Protein AF-A0A1Q6Q9W2-F1 (afdb_monomer)

pLDDT: mean 95.12, std 4.45, range [71.88, 98.88]

Solvent-accessible surface area (backbone atoms only — not comparable to full-atom values): 13360 Å² total; per-residue (Å²): 128,70,31,64,50,81,45,76,56,95,91,37,56,27,44,38,32,26,27,39,64,47,98,88,66,47,53,25,41,20,28,59,20,30,28,39,47,30,46,42,34,57,74,71,70,45,69,51,50,66,44,42,78,43,60,31,86,81,39,82,88,44,48,55,42,103,45,73,44,20,21,35,28,62,67,84,65,59,94,74,45,43,82,41,41,41,43,62,54,49,53,51,52,28,59,77,68,76,48,81,86,42,49,66,56,50,47,53,50,48,35,73,64,46,33,59,58,56,50,44,45,52,48,30,47,33,40,29,50,43,28,46,58,40,38,47,79,47,48,54,35,35,36,42,95,92,42,75,39,67,57,59,50,61,83,40,28,54,9,61,61,19,71,61,46,83,67,52,47,68,43,92,58,42,72,76,71,66,43,52,25,42,69,61,32,67,27,31,86,59,42,53,70,71,51,88,62,60,61,43,80,75,70,61,62,84,62,46,52,58,52,46,52,58,63,33,39,73,61,41,71,75,46,52,92,52,51,36,58,37,43,54,54,39,43,63,66,27,50,64,41,46,47,65,28,26,104

Structure (mmCIF, N/CA/C/O backbone):
data_AF-A0A1Q6Q9W2-F1
#
_entry.id   AF-A0A1Q6Q9W2-F1
#
loop_
_atom_site.group_PDB
_atom_site.id
_atom_site.type_symbol
_atom_site.label_atom_id
_atom_site.label_alt_id
_atom_site.label_comp_id
_atom_site.label_asym_id
_atom_site.label_entity_id
_atom_site.label_seq_id
_atom_site.pdbx_PDB_ins_code
_atom_site.Cartn_x
_atom_site.Cartn_y
_atom_site.Cartn_z
_atom_site.occupancy
_atom_site.B_iso_or_equiv
_atom_site.auth_seq_id
_atom_site.auth_comp_id
_atom_site.auth_asym_id
_atom_site.auth_atom_id
_atom_site.pdbx_PDB_model_num
ATOM 1 N N . MET A 1 1 ? -0.662 13.182 -12.045 1.00 72.25 1 MET A N 1
ATOM 2 C CA . MET A 1 1 ? -1.835 12.293 -11.880 1.00 72.25 1 MET A CA 1
ATOM 3 C C . MET A 1 1 ? -1.534 10.973 -12.572 1.00 72.25 1 MET A C 1
ATOM 5 O O . MET A 1 1 ? -1.033 11.005 -13.691 1.00 72.25 1 MET A O 1
ATOM 9 N N . LEU A 1 2 ? -1.770 9.845 -11.899 1.00 91.00 2 LEU A N 1
ATOM 10 C CA . LEU A 1 2 ? -1.516 8.503 -12.432 1.00 91.00 2 LEU A CA 1
ATOM 11 C C . LEU A 1 2 ? -2.463 8.193 -13.603 1.00 91.00 2 LEU A C 1
ATOM 13 O O . LEU A 1 2 ? -3.670 8.400 -13.486 1.00 91.00 2 LEU A O 1
ATOM 17 N N . SER A 1 3 ? -1.932 7.692 -14.721 1.00 95.75 3 SER A N 1
ATOM 18 C CA . SER A 1 3 ? -2.759 7.240 -15.846 1.00 95.75 3 SER A CA 1
ATOM 19 C C . SER A 1 3 ? -3.367 5.875 -15.526 1.00 95.75 3 SER A C 1
ATOM 21 O O . SER A 1 3 ? -2.642 4.934 -15.204 1.00 95.75 3 SER A O 1
ATOM 23 N N . LYS A 1 4 ? -4.699 5.777 -15.577 1.00 97.00 4 LYS A N 1
ATOM 24 C CA . LYS A 1 4 ? -5.450 4.550 -15.292 1.00 97.00 4 LYS A CA 1
ATOM 25 C C . LYS A 1 4 ? -6.730 4.469 -16.121 1.00 97.00 4 LYS A C 1
ATOM 27 O O . LYS A 1 4 ? -7.254 5.505 -16.529 1.00 97.00 4 LYS A O 1
ATOM 32 N N . GLY A 1 5 ? -7.235 3.260 -16.345 1.00 97.31 5 GLY A N 1
ATOM 33 C CA . GLY A 1 5 ? -8.449 3.032 -17.128 1.00 97.31 5 GLY A CA 1
ATOM 34 C C . GLY A 1 5 ? -9.025 1.631 -16.957 1.00 97.31 5 GLY A C 1
ATOM 35 O O . GLY A 1 5 ? -8.312 0.691 -16.609 1.00 97.31 5 GLY A O 1
ATOM 36 N N . TRP A 1 6 ? -10.327 1.500 -17.206 1.00 97.50 6 TRP A N 1
ATOM 37 C CA . TRP A 1 6 ? -11.032 0.219 -17.181 1.00 97.50 6 TRP A CA 1
ATOM 38 C C . TRP A 1 6 ? -10.967 -0.468 -18.546 1.00 97.50 6 TRP A C 1
ATOM 40 O O . TRP A 1 6 ? -11.289 0.142 -19.564 1.00 97.50 6 TRP A O 1
ATOM 50 N N . TYR A 1 7 ? -10.613 -1.751 -18.554 1.00 97.50 7 TYR A N 1
ATOM 51 C CA . TYR A 1 7 ? -10.532 -2.587 -19.752 1.00 97.50 7 TYR A CA 1
ATOM 52 C C . TYR A 1 7 ? -11.272 -3.906 -19.543 1.00 97.50 7 TYR A C 1
ATOM 54 O O . TYR A 1 7 ? -11.444 -4.366 -18.415 1.00 97.50 7 TYR A O 1
ATOM 62 N N . ARG A 1 8 ? -11.691 -4.539 -20.643 1.00 95.69 8 ARG A N 1
ATOM 63 C CA . ARG A 1 8 ? -12.108 -5.945 -20.640 1.00 95.69 8 ARG A CA 1
ATOM 64 C C . ARG A 1 8 ? -10.957 -6.807 -21.146 1.00 95.69 8 ARG A C 1
ATOM 66 O O . ARG A 1 8 ? -10.531 -6.633 -22.283 1.00 95.69 8 ARG A O 1
ATOM 73 N N . VAL A 1 9 ? -10.473 -7.716 -20.306 1.00 91.44 9 VAL A N 1
ATOM 74 C CA . VAL A 1 9 ? -9.427 -8.698 -20.628 1.00 91.44 9 VAL A CA 1
ATOM 75 C C . VAL A 1 9 ? -9.990 -10.075 -20.299 1.00 91.44 9 VAL A C 1
ATOM 77 O O . VAL A 1 9 ? -10.405 -10.297 -19.164 1.00 91.44 9 VAL A O 1
ATOM 80 N N . ASP A 1 10 ? -10.063 -10.965 -21.292 1.00 88.38 10 ASP A N 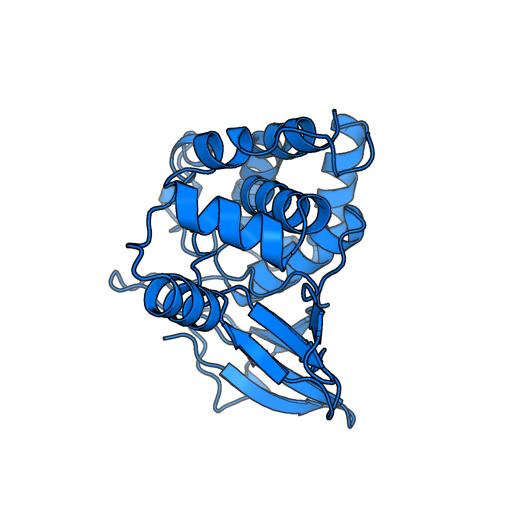1
ATOM 81 C CA . ASP A 1 10 ? -10.634 -12.317 -21.160 1.00 88.38 10 ASP A CA 1
ATOM 82 C C . ASP A 1 10 ? -11.999 -12.323 -20.436 1.00 88.38 10 ASP A C 1
ATOM 84 O O . ASP A 1 10 ? -12.203 -13.007 -19.433 1.00 88.38 10 ASP A O 1
ATOM 88 N N . ASP A 1 11 ? -12.915 -11.468 -20.910 1.00 89.44 11 ASP A N 1
ATOM 89 C CA . ASP A 1 11 ? -14.265 -11.218 -20.370 1.00 89.44 11 ASP A CA 1
ATOM 90 C C . ASP A 1 11 ? -14.343 -10.644 -18.943 1.00 89.44 11 ASP A C 1
ATOM 92 O O . ASP A 1 11 ? -15.435 -10.344 -18.448 1.00 89.44 11 ASP A O 1
ATOM 96 N N . ARG A 1 12 ? -13.206 -10.379 -18.296 1.00 93.00 12 ARG A N 1
ATOM 97 C CA . ARG A 1 12 ? -13.140 -9.758 -16.969 1.00 93.00 12 ARG A CA 1
ATOM 98 C C . ARG A 1 12 ? -12.922 -8.257 -17.076 1.00 93.00 12 ARG A C 1
ATOM 100 O O . ARG A 1 12 ? -12.101 -7.789 -17.862 1.00 93.00 12 ARG A O 1
ATOM 107 N N . LEU A 1 13 ? -13.648 -7.495 -16.259 1.00 96.56 13 LEU A N 1
ATOM 108 C CA . LEU A 1 13 ? -13.409 -6.064 -16.107 1.00 96.56 13 LEU A CA 1
ATOM 109 C C . LEU A 1 13 ? -12.201 -5.851 -15.186 1.00 96.56 13 LEU A C 1
ATOM 111 O O . LEU A 1 13 ? -12.216 -6.283 -14.032 1.00 96.56 13 LEU A O 1
ATOM 115 N N . VAL A 1 14 ? -11.171 -5.183 -15.700 1.00 97.44 14 VAL A N 1
ATOM 116 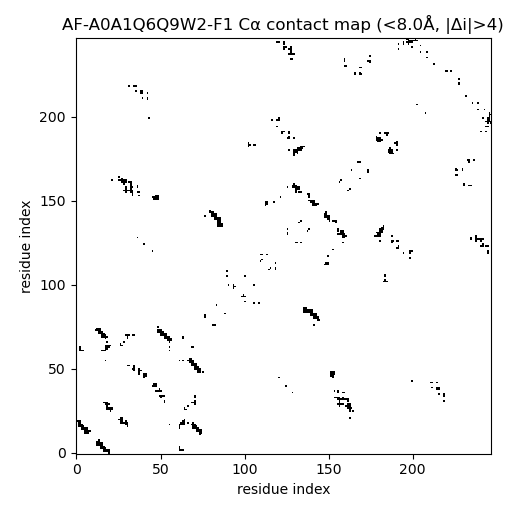C CA . VAL A 1 14 ? -9.916 -4.919 -14.991 1.00 97.44 14 VAL A CA 1
ATOM 117 C C . VAL A 1 14 ? -9.591 -3.430 -14.991 1.00 97.44 14 VAL A C 1
ATOM 119 O O . VAL A 1 14 ? -9.813 -2.733 -15.982 1.00 97.44 14 VAL A O 1
ATOM 122 N N . MET A 1 15 ? -9.056 -2.939 -13.878 1.00 97.81 15 MET A N 1
ATOM 123 C CA . MET A 1 15 ? -8.421 -1.631 -13.795 1.00 97.81 15 MET A CA 1
ATOM 124 C C . MET A 1 15 ? -6.962 -1.790 -14.210 1.00 97.81 15 MET A C 1
ATOM 126 O O . MET A 1 15 ? -6.231 -2.590 -13.629 1.00 97.81 15 MET A O 1
ATOM 130 N N . VAL A 1 16 ? -6.540 -1.009 -15.196 1.00 98.31 16 VAL A N 1
ATOM 131 C CA . VAL A 1 16 ? -5.159 -0.944 -15.673 1.00 98.31 16 VAL A CA 1
ATOM 132 C C . VAL A 1 16 ? -4.549 0.361 -15.187 1.00 98.31 16 VAL A C 1
ATOM 134 O O . VAL A 1 16 ? -5.140 1.424 -15.382 1.00 98.31 16 VAL A O 1
ATOM 137 N N . LYS A 1 17 ? -3.371 0.293 -14.564 1.00 98.19 17 LYS A N 1
ATOM 138 C CA . LYS A 1 17 ? -2.633 1.447 -14.046 1.00 98.19 17 LYS A CA 1
ATOM 139 C C . LYS A 1 17 ? -1.237 1.504 -14.665 1.00 98.19 17 LYS A C 1
ATOM 141 O O . LYS A 1 17 ? -0.496 0.521 -14.661 1.00 98.19 17 LYS A O 1
ATOM 146 N N . GLY A 1 18 ? -0.886 2.671 -15.195 1.00 98.19 18 GLY A N 1
ATOM 147 C CA . GLY A 1 18 ? 0.476 2.994 -15.601 1.00 98.19 18 GLY A CA 1
ATOM 148 C C . GLY A 1 18 ? 1.331 3.378 -14.399 1.00 98.19 18 GLY A C 1
ATOM 149 O O . GLY A 1 18 ? 1.167 2.858 -13.297 1.00 98.19 18 GLY A O 1
ATOM 150 N N . ASN A 1 19 ? 2.226 4.331 -14.604 1.00 97.12 19 ASN A N 1
ATOM 151 C CA . ASN A 1 19 ? 3.062 4.900 -13.555 1.00 97.12 19 ASN A CA 1
ATOM 152 C C . ASN A 1 19 ? 3.057 6.428 -13.647 1.00 97.12 19 ASN A C 1
ATOM 154 O O . ASN A 1 19 ? 2.628 6.999 -14.656 1.00 97.12 19 ASN A O 1
ATOM 158 N N . SER A 1 20 ? 3.469 7.101 -12.577 1.00 94.75 20 SER A N 1
ATOM 159 C CA . SER A 1 20 ? 3.540 8.561 -12.560 1.00 94.75 20 SER A CA 1
ATOM 160 C C . SER A 1 20 ? 4.968 9.061 -12.780 1.00 94.75 20 SER A C 1
ATOM 162 O O . SER A 1 20 ? 5.937 8.301 -12.769 1.00 94.75 20 SER A O 1
ATOM 164 N N . ILE A 1 21 ? 5.089 10.363 -13.022 1.00 92.69 21 ILE A N 1
ATOM 165 C CA . ILE A 1 21 ? 6.357 11.085 -13.018 1.00 92.69 21 ILE A CA 1
ATOM 166 C C . ILE A 1 21 ? 6.259 12.174 -11.950 1.00 92.69 21 ILE A C 1
ATOM 168 O O . ILE A 1 21 ? 5.248 12.880 -11.881 1.00 92.69 21 ILE A O 1
ATOM 172 N N . THR A 1 22 ? 7.269 12.276 -11.088 1.00 86.44 22 THR A N 1
ATOM 173 C CA . THR A 1 22 ? 7.318 13.318 -10.053 1.00 86.44 22 THR A CA 1
ATOM 174 C C . THR A 1 22 ? 7.562 14.692 -10.683 1.00 86.44 22 THR A C 1
ATOM 176 O O . THR A 1 22 ? 7.999 14.792 -11.830 1.00 86.44 22 THR A O 1
ATOM 179 N N . GLU A 1 23 ? 7.336 15.772 -9.929 1.00 84.00 23 GLU A N 1
ATOM 180 C CA . GLU A 1 23 ? 7.649 17.139 -10.386 1.00 84.00 23 GLU A CA 1
ATOM 181 C C . GLU A 1 23 ? 9.129 17.311 -10.762 1.00 84.00 23 GLU A C 1
ATOM 183 O O . GLU A 1 23 ? 9.458 18.056 -11.681 1.00 84.00 23 GLU A O 1
ATOM 188 N N . ALA A 1 24 ? 10.016 16.564 -10.097 1.00 84.38 24 ALA A N 1
ATOM 189 C CA . ALA A 1 24 ? 11.447 16.527 -10.385 1.00 84.38 24 ALA A CA 1
ATOM 190 C C . ALA A 1 24 ? 11.809 15.686 -11.629 1.00 84.38 24 ALA A C 1
ATOM 192 O O . ALA A 1 24 ? 12.984 15.567 -11.967 1.00 84.38 24 ALA A O 1
ATOM 193 N N . GLY A 1 25 ? 10.825 15.090 -12.311 1.00 87.06 25 GLY A N 1
ATOM 194 C CA . GLY A 1 25 ? 11.040 14.274 -13.506 1.00 87.06 25 GLY A CA 1
ATOM 195 C C . GLY A 1 25 ? 11.394 12.810 -13.227 1.00 87.06 25 GLY A C 1
ATOM 196 O O . GLY A 1 25 ? 11.777 12.092 -14.152 1.00 87.06 25 GLY A O 1
ATOM 197 N N . THR A 1 26 ? 11.263 12.334 -11.986 1.00 88.88 26 THR A N 1
ATOM 198 C CA . THR A 1 26 ? 11.539 10.931 -11.642 1.00 88.88 26 THR A CA 1
ATOM 199 C C . THR A 1 26 ? 10.353 10.061 -12.037 1.00 88.88 26 THR A C 1
ATOM 201 O O . THR A 1 26 ? 9.266 10.199 -11.479 1.00 88.88 26 THR A O 1
ATOM 204 N N . ALA A 1 27 ? 10.554 9.151 -12.992 1.00 93.06 27 ALA A N 1
ATOM 205 C CA . ALA A 1 27 ? 9.559 8.137 -13.331 1.00 93.06 27 ALA A CA 1
ATOM 206 C C . ALA A 1 27 ? 9.421 7.124 -12.186 1.00 93.06 27 ALA A C 1
ATOM 208 O O . ALA A 1 27 ? 10.417 6.554 -11.731 1.00 93.06 27 ALA A O 1
ATOM 209 N N . GLY A 1 28 ? 8.191 6.907 -11.731 1.00 94.81 28 GLY A N 1
ATOM 210 C CA . GLY A 1 28 ? 7.889 5.950 -10.679 1.00 94.81 28 GLY A CA 1
ATOM 211 C C . GLY A 1 28 ? 7.847 4.504 -11.177 1.00 94.81 28 GLY A C 1
ATOM 212 O O . GLY A 1 28 ? 7.726 4.233 -12.372 1.00 94.81 28 GLY A O 1
ATOM 213 N N . TYR A 1 29 ? 7.972 3.569 -10.241 1.00 97.25 29 TYR A N 1
ATOM 214 C CA . TYR A 1 29 ? 7.925 2.121 -10.469 1.00 97.25 29 TYR A CA 1
ATOM 215 C C . TYR A 1 29 ? 6.637 1.495 -9.901 1.00 97.25 29 TYR A C 1
ATOM 217 O O . TYR A 1 29 ? 6.614 0.305 -9.580 1.00 97.25 29 TYR A O 1
ATOM 225 N N . GLU A 1 30 ? 5.559 2.279 -9.793 1.00 97.88 30 GLU A N 1
ATOM 226 C CA . GLU A 1 30 ? 4.297 1.885 -9.156 1.00 97.88 30 GLU A CA 1
ATOM 227 C C . GLU A 1 30 ? 3.713 0.560 -9.681 1.00 97.88 30 GLU A C 1
ATOM 229 O O . GLU A 1 30 ? 3.279 -0.233 -8.847 1.00 97.88 30 GLU A O 1
ATOM 234 N N . PRO A 1 31 ? 3.746 0.231 -10.995 1.00 98.44 31 PRO A N 1
ATOM 235 C CA . PRO A 1 31 ? 3.273 -1.060 -11.488 1.00 98.44 31 PRO A CA 1
ATOM 236 C C . PRO A 1 31 ? 3.941 -2.257 -10.812 1.00 98.44 31 PRO A C 1
ATOM 238 O O . PRO A 1 31 ? 3.280 -3.228 -10.447 1.00 98.44 31 PRO A O 1
ATOM 241 N N . TYR A 1 32 ? 5.258 -2.179 -10.615 1.00 98.62 32 TYR A N 1
ATOM 242 C CA . TYR A 1 32 ? 6.020 -3.226 -9.945 1.00 98.62 32 TYR A CA 1
ATOM 243 C C . TYR A 1 32 ? 5.695 -3.261 -8.450 1.00 98.62 32 TYR A C 1
ATOM 245 O O . TYR A 1 32 ? 5.531 -4.347 -7.893 1.00 98.62 32 TYR A O 1
ATOM 253 N N . SER A 1 33 ? 5.583 -2.092 -7.811 1.00 98.62 33 SER A N 1
ATOM 254 C CA . SER A 1 33 ? 5.243 -1.983 -6.389 1.00 98.62 33 SER A CA 1
ATOM 255 C C . SER A 1 33 ? 3.852 -2.532 -6.076 1.00 98.62 33 SER A C 1
ATOM 257 O O . SER A 1 33 ? 3.720 -3.266 -5.104 1.00 98.62 33 SER A O 1
ATOM 259 N N . GLU A 1 34 ? 2.845 -2.275 -6.916 1.00 98.50 34 GLU A N 1
ATOM 260 C CA . GLU A 1 34 ? 1.492 -2.834 -6.764 1.00 98.50 34 GLU A CA 1
ATOM 261 C C . GLU A 1 34 ? 1.514 -4.365 -6.731 1.00 98.50 34 GLU A C 1
ATOM 263 O O . GLU A 1 34 ? 0.978 -4.990 -5.815 1.00 98.50 34 GLU A O 1
ATOM 268 N N . VAL A 1 35 ? 2.188 -4.981 -7.707 1.00 98.81 35 VAL A N 1
ATOM 269 C CA . VAL A 1 35 ? 2.250 -6.444 -7.822 1.00 98.81 35 VAL A CA 1
ATOM 270 C C . VAL A 1 35 ? 3.070 -7.051 -6.689 1.00 98.81 35 VAL A C 1
ATOM 272 O O . VAL A 1 35 ? 2.647 -8.035 -6.086 1.00 98.81 35 VAL A O 1
ATOM 275 N N . MET A 1 36 ? 4.217 -6.459 -6.341 1.00 98.88 36 MET A N 1
ATOM 276 C CA . MET A 1 36 ? 5.001 -6.930 -5.197 1.00 98.88 36 MET A CA 1
ATOM 277 C C . MET A 1 36 ? 4.218 -6.804 -3.889 1.00 98.88 36 MET A C 1
ATOM 279 O O . MET A 1 36 ? 4.178 -7.763 -3.129 1.00 98.88 36 MET A O 1
ATOM 283 N N . ALA A 1 37 ? 3.567 -5.669 -3.628 1.00 98.88 37 ALA A N 1
ATOM 284 C CA . ALA A 1 37 ? 2.766 -5.479 -2.424 1.00 98.88 37 ALA A CA 1
ATOM 285 C C . ALA A 1 37 ? 1.616 -6.494 -2.351 1.00 98.88 37 ALA A C 1
ATOM 287 O O . ALA A 1 37 ? 1.427 -7.118 -1.311 1.00 98.88 37 ALA A O 1
ATOM 288 N N . SER A 1 38 ? 0.910 -6.734 -3.457 1.00 98.81 38 SER A N 1
ATOM 289 C CA . SER A 1 38 ? -0.133 -7.762 -3.545 1.00 98.81 38 SER A CA 1
ATOM 290 C C . SER A 1 38 ? 0.398 -9.158 -3.160 1.00 98.81 38 SER A C 1
ATOM 292 O O . SER A 1 38 ? -0.123 -9.799 -2.249 1.00 98.81 38 SER A O 1
ATOM 294 N N . LEU A 1 39 ? 1.534 -9.579 -3.728 1.00 98.88 39 LEU A N 1
ATOM 295 C CA . LEU A 1 39 ? 2.183 -10.858 -3.395 1.00 98.88 39 LEU A CA 1
ATOM 296 C C . LEU A 1 39 ? 2.665 -10.938 -1.935 1.00 98.88 39 LEU A C 1
ATOM 298 O O . LEU A 1 39 ? 2.642 -12.008 -1.324 1.00 98.88 39 LEU A O 1
ATOM 302 N N . ILE A 1 40 ? 3.112 -9.822 -1.355 1.00 98.88 40 ILE A N 1
ATOM 303 C CA . ILE A 1 40 ? 3.495 -9.754 0.062 1.00 98.88 40 ILE A CA 1
ATOM 304 C C . ILE A 1 40 ? 2.256 -9.887 0.953 1.00 98.88 40 ILE A C 1
ATOM 306 O O . ILE A 1 40 ? 2.285 -10.644 1.923 1.00 98.88 40 ILE A O 1
ATOM 310 N N . ALA A 1 41 ? 1.167 -9.187 0.634 1.00 98.75 41 ALA A N 1
ATOM 311 C CA . ALA A 1 41 ? -0.089 -9.276 1.374 1.00 98.75 41 ALA A CA 1
ATOM 312 C C . ALA A 1 41 ? -0.631 -10.715 1.382 1.00 98.75 41 ALA A C 1
ATOM 314 O O . ALA A 1 41 ? -1.055 -11.201 2.433 1.00 98.75 41 ALA A O 1
ATOM 315 N N . GLN A 1 42 ? -0.508 -11.430 0.257 1.00 98.69 42 GLN A N 1
ATOM 316 C CA . GLN A 1 42 ? -0.820 -12.857 0.157 1.00 98.69 42 GLN A CA 1
ATOM 317 C C . GLN A 1 42 ? 0.009 -13.715 1.127 1.00 98.69 42 GLN A C 1
ATOM 319 O O . GLN A 1 42 ? -0.554 -14.563 1.819 1.00 98.69 42 GLN A O 1
ATOM 324 N N . VAL A 1 43 ? 1.327 -13.489 1.220 1.00 98.56 43 VAL A N 1
ATOM 325 C CA . VAL A 1 43 ? 2.215 -14.193 2.172 1.00 98.56 43 VAL A CA 1
ATOM 326 C C . VAL A 1 43 ? 1.828 -13.906 3.626 1.00 98.56 43 VAL A C 1
ATOM 328 O O . VAL A 1 43 ? 1.903 -14.786 4.484 1.00 98.56 43 VAL A O 1
ATOM 331 N N . LEU A 1 44 ? 1.388 -12.681 3.918 1.00 98.25 44 LEU A N 1
ATOM 332 C CA . LEU A 1 44 ? 0.942 -12.271 5.251 1.00 98.25 44 LEU A CA 1
ATOM 333 C C . LEU A 1 44 ? -0.490 -12.722 5.586 1.00 98.25 44 LEU A C 1
ATOM 335 O O . LEU A 1 44 ? -0.923 -12.547 6.725 1.00 98.25 44 LEU A O 1
ATOM 339 N N . GLY A 1 45 ? -1.219 -13.308 4.631 1.00 97.69 45 GLY A N 1
ATOM 340 C CA . GLY A 1 45 ? -2.609 -13.731 4.816 1.00 97.69 45 GLY A CA 1
ATOM 341 C C . GLY A 1 45 ? -3.585 -12.562 4.979 1.00 97.69 45 GLY A C 1
ATOM 342 O O . GLY A 1 45 ? -4.608 -12.704 5.650 1.00 97.69 45 GLY A O 1
ATOM 343 N N . LEU A 1 46 ? -3.261 -11.399 4.411 1.00 98.25 46 LEU A N 1
ATOM 344 C CA . LEU A 1 46 ? -4.104 -10.208 4.472 1.00 98.25 46 LEU A CA 1
ATOM 345 C C . LEU A 1 46 ? -5.181 -10.242 3.375 1.00 98.25 46 LEU A C 1
ATOM 347 O O . LEU A 1 46 ? -4.875 -10.628 2.243 1.00 98.25 46 LEU A O 1
ATOM 351 N N . PRO A 1 47 ? -6.424 -9.798 3.652 1.00 97.31 47 PRO A N 1
ATOM 352 C CA . PRO A 1 47 ? -7.405 -9.539 2.603 1.00 97.31 47 PRO A CA 1
ATOM 353 C C . PRO A 1 47 ? -6.874 -8.443 1.677 1.00 97.31 47 PRO A C 1
ATOM 355 O O . PRO A 1 47 ? -6.640 -7.318 2.118 1.00 97.31 47 PRO A O 1
ATOM 358 N N . HIS A 1 48 ? -6.658 -8.761 0.405 1.00 98.31 48 HIS A N 1
ATOM 359 C CA . HIS A 1 48 ? -6.036 -7.848 -0.549 1.00 98.31 48 HIS A CA 1
ATOM 360 C C . HIS A 1 48 ? -6.571 -8.071 -1.961 1.00 98.31 48 HIS A C 1
ATOM 362 O O . HIS A 1 48 ? -7.167 -9.104 -2.262 1.00 98.31 48 HIS A O 1
ATOM 368 N N . VAL A 1 49 ? -6.366 -7.073 -2.816 1.00 98.12 49 VAL A N 1
ATOM 369 C CA . VAL A 1 49 ? -6.636 -7.187 -4.249 1.00 98.12 49 VAL A CA 1
ATOM 370 C C . VAL A 1 49 ? -5.413 -7.782 -4.936 1.00 98.12 49 VAL A C 1
ATOM 372 O O . VAL A 1 49 ? -4.282 -7.323 -4.742 1.00 98.12 49 VAL A O 1
ATOM 375 N N . GLU A 1 50 ? -5.645 -8.795 -5.764 1.00 97.81 50 GLU A N 1
ATOM 376 C CA . GLU A 1 50 ? -4.613 -9.382 -6.612 1.00 97.81 50 GLU A CA 1
ATOM 377 C C . GLU A 1 50 ? -4.232 -8.427 -7.749 1.00 97.81 50 GLU A C 1
ATOM 379 O O . GLU A 1 50 ? -5.098 -7.872 -8.432 1.00 97.81 50 GLU A O 1
ATOM 384 N N . TYR A 1 51 ? -2.928 -8.261 -7.968 1.00 98.44 51 TYR A N 1
ATOM 385 C CA . TYR A 1 51 ? -2.385 -7.508 -9.094 1.00 98.44 51 TYR A CA 1
ATOM 386 C C . TYR A 1 51 ? -1.459 -8.380 -9.940 1.00 98.44 51 TYR A C 1
ATOM 388 O O . TYR A 1 51 ? -0.704 -9.202 -9.423 1.00 98.44 51 TYR A O 1
ATOM 396 N N . ALA A 1 52 ? -1.456 -8.136 -11.249 1.00 98.06 52 ALA A N 1
ATOM 397 C CA . ALA A 1 52 ? -0.515 -8.729 -12.193 1.00 98.06 52 ALA A CA 1
ATOM 398 C C . ALA A 1 52 ? 0.155 -7.653 -13.057 1.00 98.06 52 ALA A C 1
ATOM 400 O O . ALA A 1 52 ? -0.367 -6.550 -13.211 1.00 98.06 52 ALA A O 1
ATOM 401 N N . LEU A 1 53 ? 1.313 -7.979 -13.638 1.00 98.50 53 LEU A N 1
ATOM 402 C CA . LEU A 1 53 ? 1.932 -7.154 -14.675 1.00 98.50 53 LEU A CA 1
ATOM 403 C C . LEU A 1 53 ? 1.423 -7.577 -16.052 1.00 98.50 53 LEU A C 1
ATOM 405 O O . LEU A 1 53 ? 1.360 -8.768 -16.356 1.00 98.50 53 LEU A O 1
ATOM 409 N N . MET A 1 54 ? 1.149 -6.601 -16.914 1.00 97.94 54 MET A N 1
ATOM 410 C CA . MET A 1 54 ? 0.913 -6.827 -18.341 1.00 97.94 54 MET A CA 1
ATOM 411 C C . MET A 1 54 ? 1.779 -5.883 -19.185 1.00 97.94 54 MET A C 1
ATOM 413 O O . MET A 1 54 ? 2.107 -4.789 -18.723 1.00 97.94 54 MET A O 1
ATOM 417 N N . PRO A 1 55 ? 2.158 -6.260 -20.422 1.00 98.00 55 PRO A N 1
ATOM 418 C CA . PRO A 1 55 ? 2.892 -5.364 -21.313 1.00 98.00 55 PRO A CA 1
ATOM 419 C C . PRO A 1 55 ? 2.108 -4.077 -21.605 1.00 98.00 55 PRO A C 1
ATOM 421 O O . PRO A 1 55 ? 0.969 -4.140 -22.069 1.00 98.00 55 PRO A O 1
ATOM 424 N N . ALA A 1 56 ? 2.737 -2.914 -21.419 1.00 97.75 56 ALA A N 1
ATOM 425 C CA . ALA A 1 56 ? 2.097 -1.606 -21.607 1.00 97.75 56 ALA A CA 1
ATOM 426 C C . ALA A 1 56 ? 1.560 -1.405 -23.035 1.00 97.75 56 ALA A C 1
ATOM 428 O O . ALA A 1 56 ? 0.511 -0.803 -23.232 1.00 97.75 56 ALA A O 1
ATOM 429 N N . LYS A 1 57 ? 2.219 -2.003 -24.037 1.00 97.38 57 LYS A N 1
ATOM 430 C CA . LYS A 1 57 ? 1.799 -1.963 -25.450 1.00 97.38 57 LYS A CA 1
ATOM 431 C C . LYS A 1 57 ? 0.391 -2.512 -25.726 1.00 97.38 57 LYS A C 1
ATOM 433 O O . LYS A 1 57 ? -0.132 -2.281 -26.809 1.00 97.38 57 LYS A O 1
ATOM 438 N N . LEU A 1 58 ? -0.196 -3.269 -24.794 1.00 97.06 58 LEU A N 1
ATOM 439 C CA . LEU A 1 58 ? -1.574 -3.759 -24.904 1.00 97.06 58 LEU A CA 1
ATOM 440 C C . LEU A 1 58 ? -2.613 -2.674 -24.564 1.00 97.06 58 LEU A C 1
ATOM 442 O O . LEU A 1 58 ? -3.787 -2.846 -24.876 1.00 97.06 58 LEU A O 1
ATOM 446 N N . PHE A 1 59 ? -2.184 -1.562 -23.958 1.00 97.19 59 PHE A N 1
ATOM 447 C CA . PHE A 1 59 ? -3.039 -0.495 -23.440 1.00 97.19 59 PHE A CA 1
ATOM 448 C C . PHE A 1 59 ? -2.510 0.879 -23.890 1.00 97.19 59 PHE A C 1
ATOM 450 O O . PHE A 1 59 ? -1.971 1.629 -23.079 1.00 97.19 59 PHE A O 1
ATOM 457 N N . PRO A 1 60 ? -2.629 1.225 -25.186 1.00 95.25 60 PRO A N 1
ATOM 458 C CA . PRO A 1 60 ? -1.966 2.398 -25.766 1.00 95.25 60 PRO A CA 1
ATOM 459 C C . PRO A 1 60 ? -2.417 3.745 -25.174 1.00 95.25 60 PRO A C 1
ATOM 461 O O . PRO A 1 60 ? -1.668 4.717 -25.244 1.00 95.25 60 PRO A O 1
ATOM 464 N N . ASP A 1 61 ? -3.607 3.804 -24.571 1.00 96.75 61 ASP A N 1
ATOM 465 C CA . ASP A 1 61 ? -4.134 5.017 -23.928 1.00 96.75 61 ASP A CA 1
ATOM 466 C C . ASP A 1 61 ? -3.620 5.208 -22.490 1.00 96.75 61 ASP A C 1
ATOM 468 O O . ASP A 1 61 ? -3.775 6.285 -21.903 1.00 96.75 61 ASP A O 1
ATOM 472 N N . ILE A 1 62 ? -2.992 4.177 -21.912 1.00 97.81 62 ILE A N 1
ATOM 473 C CA . ILE A 1 62 ? -2.377 4.242 -20.589 1.00 97.81 62 ILE A CA 1
ATOM 474 C C . ILE A 1 62 ? -0.950 4.747 -20.735 1.00 97.81 62 ILE A C 1
ATOM 476 O O . ILE A 1 62 ? -0.084 4.102 -21.323 1.00 97.81 62 ILE A O 1
ATOM 480 N N . LYS A 1 63 ? -0.690 5.920 -20.159 1.00 96.25 63 LYS A N 1
ATOM 481 C CA . LYS A 1 63 ? 0.647 6.509 -20.162 1.00 96.25 63 LYS A CA 1
ATOM 482 C C . LYS A 1 63 ? 1.550 5.733 -19.215 1.00 96.25 63 LYS A C 1
ATOM 484 O O . LYS A 1 63 ? 1.232 5.586 -18.033 1.00 96.25 63 LYS A O 1
ATOM 489 N N . THR A 1 64 ? 2.703 5.324 -19.726 1.00 96.25 64 THR A N 1
ATOM 490 C CA . THR A 1 64 ? 3.819 4.846 -18.916 1.00 96.25 64 THR A CA 1
ATOM 491 C C . THR A 1 64 ? 5.071 5.681 -19.170 1.00 96.25 64 THR A C 1
ATOM 493 O O . THR A 1 64 ? 5.248 6.288 -20.227 1.00 96.25 64 THR A O 1
ATOM 496 N N . TYR A 1 65 ? 5.943 5.732 -18.168 1.00 94.88 65 TYR A N 1
ATOM 497 C CA . TYR A 1 65 ? 7.215 6.443 -18.179 1.00 94.88 65 TYR A CA 1
ATOM 498 C C . TYR A 1 65 ? 8.311 5.461 -17.778 1.00 94.88 65 TYR A C 1
ATOM 500 O O . TYR A 1 65 ? 8.303 4.956 -16.659 1.00 94.88 65 TYR A O 1
ATOM 508 N N . SER A 1 66 ? 9.246 5.157 -18.677 1.00 88.81 66 SER A N 1
ATOM 509 C CA . SER A 1 66 ? 10.382 4.254 -18.398 1.00 88.81 66 SER A CA 1
ATOM 510 C C . SER A 1 66 ? 10.006 2.830 -17.938 1.00 88.81 66 SER A C 1
ATOM 512 O O . SER A 1 66 ? 10.878 2.073 -17.520 1.00 88.81 66 SER A O 1
ATOM 514 N N . CYS A 1 67 ? 8.724 2.461 -18.020 1.00 94.06 67 CYS A N 1
ATOM 515 C CA . CYS A 1 67 ? 8.190 1.143 -17.702 1.00 94.06 67 CYS A CA 1
ATOM 516 C C . CYS A 1 67 ? 7.500 0.569 -18.943 1.00 94.06 67 CYS A C 1
ATOM 518 O O . CYS A 1 67 ? 6.569 1.176 -19.474 1.00 94.06 67 CYS A O 1
ATOM 520 N N . ASP A 1 68 ? 7.901 -0.636 -19.351 1.00 96.44 68 ASP A N 1
ATOM 521 C CA . ASP A 1 68 ? 7.279 -1.374 -20.464 1.00 96.44 68 ASP A CA 1
ATOM 522 C C . ASP A 1 68 ? 6.073 -2.220 -20.016 1.00 96.44 68 ASP A C 1
ATOM 524 O O . ASP A 1 68 ? 5.543 -3.045 -20.768 1.00 96.44 68 ASP A O 1
ATOM 528 N N . VAL A 1 69 ? 5.636 -2.026 -18.771 1.00 98.31 69 VAL A N 1
ATOM 529 C CA . VAL A 1 69 ? 4.556 -2.764 -18.119 1.00 98.31 69 VAL A CA 1
ATOM 530 C C . VAL A 1 69 ? 3.580 -1.818 -17.431 1.00 98.31 69 VAL A C 1
ATOM 532 O O . VAL A 1 69 ? 3.932 -0.708 -17.036 1.00 98.31 69 VAL A O 1
ATOM 535 N N . V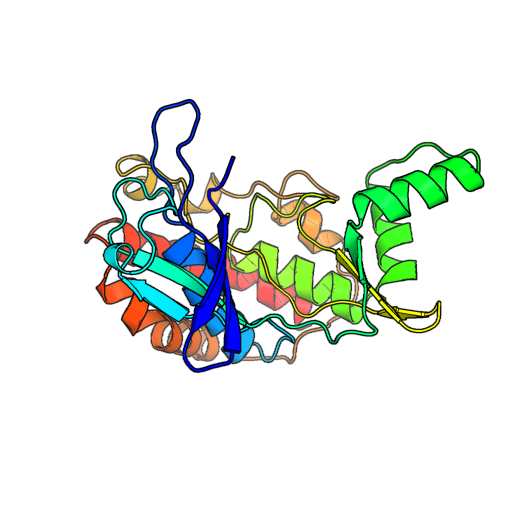AL A 1 70 ? 2.363 -2.310 -17.258 1.00 98.56 70 VAL A N 1
ATOM 536 C CA . VAL A 1 70 ? 1.297 -1.743 -16.427 1.00 98.56 70 VAL A CA 1
ATOM 537 C C . VAL A 1 70 ? 0.943 -2.747 -15.333 1.00 98.56 70 VAL A C 1
ATOM 539 O O . VAL A 1 70 ? 1.183 -3.947 -15.503 1.00 98.56 70 VAL A O 1
ATOM 542 N N . SER A 1 71 ? 0.359 -2.280 -14.231 1.00 98.50 71 SER A N 1
ATOM 543 C CA . SER A 1 71 ? -0.283 -3.169 -13.263 1.00 98.50 71 SER A CA 1
ATOM 544 C C . SER A 1 71 ? -1.770 -3.282 -13.571 1.00 98.50 71 SER A C 1
ATOM 546 O O . SER A 1 71 ? -2.415 -2.318 -13.989 1.00 98.50 71 SER A O 1
ATOM 548 N N . VAL A 1 72 ? -2.313 -4.483 -13.400 1.00 98.25 72 VAL A N 1
ATOM 549 C CA . VAL A 1 72 ? -3.721 -4.783 -13.654 1.00 98.25 72 VAL A CA 1
ATOM 550 C C . VAL A 1 72 ? -4.332 -5.474 -12.449 1.00 98.25 72 VAL A C 1
ATOM 552 O O . VAL A 1 72 ? -3.704 -6.359 -11.871 1.00 98.25 72 VAL A O 1
ATOM 555 N N . CYS A 1 73 ? -5.553 -5.094 -12.088 1.00 97.81 73 CYS A N 1
ATOM 556 C CA . CYS A 1 73 ? -6.341 -5.781 -11.069 1.00 97.81 73 CYS A CA 1
ATOM 557 C C . CYS A 1 73 ? -7.801 -5.928 -11.513 1.00 97.81 73 CYS A C 1
ATOM 559 O O . CYS A 1 73 ? -8.317 -5.067 -12.230 1.00 97.81 73 CYS A O 1
ATOM 561 N N . PRO A 1 74 ? -8.493 -7.010 -11.124 1.00 96.44 74 PRO A N 1
ATOM 562 C CA . PRO A 1 74 ? -9.916 -7.149 -11.401 1.00 96.44 74 PRO A CA 1
ATOM 563 C C . PRO A 1 74 ? -10.735 -6.121 -10.612 1.00 96.44 74 PRO A C 1
ATOM 565 O O . PRO A 1 74 ? -10.343 -5.701 -9.520 1.00 96.44 74 PRO A O 1
ATOM 568 N N . LYS A 1 75 ? -11.916 -5.754 -11.131 1.00 95.75 75 LYS A N 1
ATOM 569 C CA . LYS A 1 75 ? -12.944 -5.103 -10.304 1.00 95.75 75 LYS A CA 1
ATOM 570 C C . LYS A 1 75 ? -13.235 -6.029 -9.116 1.00 95.75 75 LYS A C 1
ATOM 572 O O . LYS A 1 75 ? -13.644 -7.169 -9.320 1.00 95.75 75 LYS A O 1
ATOM 577 N N . PHE A 1 76 ? -12.990 -5.546 -7.901 1.00 94.56 76 PHE A N 1
ATOM 578 C CA . PHE A 1 76 ? -13.188 -6.328 -6.677 1.00 94.56 76 PHE A CA 1
ATOM 579 C C . PHE A 1 76 ? -14.540 -6.067 -6.006 1.00 94.56 76 PHE A C 1
ATOM 581 O O . PHE A 1 76 ? -14.915 -6.820 -5.115 1.00 94.56 76 PHE A O 1
ATOM 588 N N . THR A 1 77 ? -15.262 -5.025 -6.425 1.00 94.81 77 THR A N 1
ATOM 589 C CA . THR A 1 77 ? -16.632 -4.772 -5.979 1.00 94.81 77 THR A CA 1
ATOM 590 C C . THR A 1 77 ? -17.649 -5.509 -6.832 1.00 94.81 77 THR A C 1
ATOM 592 O O . THR A 1 77 ? -17.454 -5.718 -8.036 1.00 94.81 77 THR A O 1
ATOM 595 N N . THR A 1 78 ? -18.773 -5.857 -6.221 1.00 93.25 78 THR A N 1
ATOM 596 C CA . THR A 1 78 ? -19.966 -6.316 -6.937 1.00 93.25 78 THR A CA 1
ATOM 597 C C . THR A 1 78 ? -20.743 -5.131 -7.535 1.00 93.25 78 THR A C 1
ATOM 599 O O . THR A 1 78 ? -20.297 -3.981 -7.498 1.00 93.25 78 THR A O 1
ATOM 602 N N . ASP A 1 79 ? -21.873 -5.392 -8.196 1.00 92.06 79 ASP A N 1
ATOM 603 C CA . ASP A 1 79 ? -22.683 -4.336 -8.830 1.00 92.06 79 ASP A CA 1
ATOM 604 C C . ASP A 1 79 ? -23.613 -3.610 -7.842 1.00 92.06 79 ASP A C 1
ATOM 606 O O . ASP A 1 79 ? -24.053 -2.495 -8.112 1.00 92.06 79 ASP A O 1
ATOM 610 N N . ASP A 1 80 ? -23.875 -4.219 -6.688 1.00 95.00 80 ASP A N 1
ATOM 611 C CA . ASP A 1 80 ? -24.617 -3.673 -5.546 1.00 95.00 80 ASP A CA 1
ATOM 612 C C . ASP A 1 80 ? -23.714 -2.994 -4.498 1.00 95.00 80 ASP A C 1
ATOM 614 O O . ASP A 1 80 ? -24.203 -2.458 -3.503 1.00 95.00 80 ASP A O 1
ATOM 618 N N . GLU A 1 81 ? -22.400 -2.988 -4.724 1.00 96.69 81 GLU A N 1
ATOM 619 C CA . GLU A 1 81 ? -21.406 -2.356 -3.861 1.00 96.69 81 GLU A CA 1
ATOM 620 C C . GLU A 1 81 ? -20.937 -1.014 -4.432 1.00 96.69 81 GLU A C 1
ATOM 622 O O . GLU A 1 81 ? -20.587 -0.888 -5.609 1.00 96.69 81 GLU A O 1
ATOM 627 N N . GLN A 1 82 ? -20.874 -0.005 -3.565 1.00 95.62 82 GLN A N 1
ATOM 628 C CA . GLN A 1 82 ? -20.328 1.315 -3.875 1.00 95.62 82 GLN A CA 1
ATOM 629 C C . GLN A 1 82 ? -19.053 1.560 -3.070 1.00 95.62 82 GLN A C 1
ATOM 631 O O . GLN A 1 82 ? -18.974 1.182 -1.903 1.00 95.62 82 GLN A O 1
ATOM 636 N N . LEU A 1 83 ? -18.064 2.200 -3.692 1.00 95.38 83 LEU A N 1
ATOM 637 C CA . LEU A 1 83 ? -16.838 2.639 -3.027 1.00 95.38 83 LEU A CA 1
ATOM 638 C C . LEU A 1 83 ? -16.920 4.132 -2.741 1.00 95.38 83 LEU A C 1
ATOM 640 O O . LEU A 1 83 ? -17.196 4.919 -3.645 1.00 95.38 83 LEU A O 1
ATOM 644 N N . TYR A 1 84 ? -16.644 4.491 -1.494 1.00 96.81 84 TYR A N 1
ATOM 645 C CA . TYR A 1 84 ? -16.507 5.870 -1.040 1.00 96.81 84 TYR A CA 1
ATOM 646 C C . TYR A 1 84 ? -15.115 6.069 -0.464 1.00 96.81 84 TYR A C 1
ATOM 648 O O . TY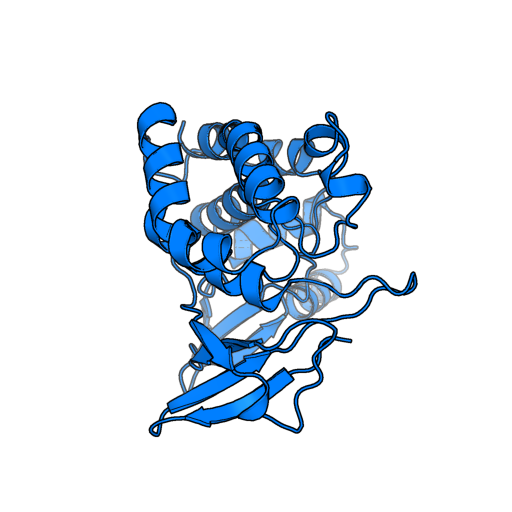R A 1 84 ? -14.652 5.216 0.295 1.00 96.81 84 TYR A O 1
ATOM 656 N N . HIS A 1 85 ? -14.465 7.188 -0.779 1.00 96.75 85 HIS A N 1
ATOM 657 C CA . HIS A 1 85 ? -13.195 7.522 -0.149 1.00 96.75 85 HIS A CA 1
ATOM 658 C C . HIS A 1 85 ? -13.393 7.724 1.353 1.00 96.75 85 HIS A C 1
ATOM 660 O O . HIS A 1 85 ? -14.411 8.273 1.787 1.00 96.75 85 HIS A O 1
ATOM 666 N N . PHE A 1 86 ? -12.412 7.309 2.158 1.00 97.12 86 PHE A N 1
ATOM 667 C CA . PHE A 1 86 ? -12.444 7.589 3.592 1.00 97.12 86 PHE A CA 1
ATOM 668 C C . PHE A 1 86 ? -12.566 9.093 3.868 1.00 97.12 86 PHE A C 1
ATOM 670 O O . PHE A 1 86 ? -13.321 9.478 4.758 1.00 97.12 86 PHE A O 1
ATOM 677 N N . ALA A 1 87 ? -11.894 9.927 3.065 1.00 96.38 87 ALA A N 1
ATOM 678 C CA . ALA A 1 87 ? -11.985 11.385 3.139 1.00 96.38 87 ALA A CA 1
ATOM 679 C C . ALA A 1 87 ? -13.439 11.888 3.086 1.00 96.38 87 ALA A C 1
ATOM 681 O O . ALA A 1 87 ? -13.852 12.649 3.956 1.00 96.38 87 ALA A O 1
ATOM 682 N N . ASP A 1 88 ? -14.239 11.405 2.127 1.00 96.25 88 ASP A N 1
ATOM 683 C CA . ASP A 1 88 ? -15.628 11.850 1.945 1.00 96.25 88 ASP A CA 1
ATOM 684 C C . ASP A 1 88 ? -16.497 11.516 3.169 1.00 96.25 88 ASP A C 1
ATOM 686 O O . ASP A 1 88 ? -17.331 12.314 3.606 1.00 96.25 88 ASP A O 1
ATOM 690 N N . LEU A 1 89 ? -16.298 10.326 3.744 1.00 95.44 89 LEU A N 1
ATOM 691 C CA . LEU A 1 89 ? -17.033 9.885 4.929 1.00 95.44 89 LEU A CA 1
ATOM 692 C C . LEU A 1 89 ? -16.575 10.617 6.192 1.00 95.44 89 LEU A C 1
ATOM 694 O O . LEU A 1 89 ? -17.411 10.988 7.017 1.00 95.44 89 LEU A O 1
ATOM 698 N N . ALA A 1 90 ? -15.270 10.853 6.330 1.00 95.75 90 ALA A N 1
ATOM 699 C CA . ALA A 1 90 ? -14.702 11.611 7.435 1.00 95.75 90 ALA A CA 1
ATOM 700 C C . ALA A 1 90 ? -15.203 13.060 7.423 1.00 95.75 90 ALA A C 1
ATOM 702 O O . ALA A 1 90 ? -15.704 13.537 8.443 1.00 95.75 90 ALA A O 1
ATOM 703 N N . ASP A 1 91 ? -15.160 13.731 6.271 1.00 95.31 91 ASP A N 1
ATOM 704 C CA . ASP A 1 91 ? -15.668 15.094 6.106 1.00 95.31 91 ASP A CA 1
ATOM 705 C C . ASP A 1 91 ? -17.157 15.181 6.464 1.00 95.31 91 ASP A C 1
ATOM 707 O O . ASP A 1 91 ? -17.564 16.051 7.241 1.00 95.31 91 ASP A O 1
ATOM 711 N N . ALA A 1 92 ? -17.972 14.241 5.971 1.00 94.88 92 ALA A N 1
ATOM 712 C CA . ALA A 1 92 ? -19.393 14.179 6.304 1.00 94.88 92 ALA A CA 1
ATOM 713 C C . ALA A 1 92 ? -19.634 13.956 7.808 1.00 94.88 92 ALA A C 1
ATOM 715 O O . ALA A 1 92 ? -20.499 14.611 8.396 1.00 94.88 92 ALA A O 1
ATOM 716 N N . HIS A 1 93 ? -18.867 13.064 8.443 1.00 95.50 93 HIS A N 1
ATOM 717 C CA . HIS A 1 93 ? -18.969 12.772 9.872 1.00 95.50 93 HIS A CA 1
ATOM 718 C C . HIS A 1 93 ? -18.626 13.994 10.732 1.00 95.50 93 HIS A C 1
ATOM 720 O O . HIS A 1 93 ? -19.405 14.378 11.608 1.00 95.50 93 HIS A O 1
ATOM 726 N N . PHE A 1 94 ? -17.484 14.636 10.480 1.00 95.88 94 PHE A N 1
ATOM 727 C CA . PHE A 1 94 ? -17.050 15.789 11.269 1.00 95.88 94 PHE A CA 1
ATOM 728 C C . PHE A 1 94 ? -17.962 16.999 11.065 1.00 95.88 94 PHE A C 1
ATOM 730 O O . PHE A 1 94 ? -18.308 17.671 12.041 1.00 95.88 94 PHE A O 1
ATOM 737 N N . LEU A 1 95 ? -18.436 17.225 9.834 1.00 95.25 95 LEU A N 1
ATOM 738 C CA . LEU A 1 95 ? -19.412 18.272 9.541 1.00 95.25 95 LEU A CA 1
ATOM 739 C C . LEU A 1 95 ? -20.729 18.047 10.295 1.00 95.25 95 LEU A C 1
ATOM 741 O O . LEU A 1 95 ? -21.231 18.973 10.934 1.00 95.25 95 LEU A O 1
ATOM 745 N N . ALA A 1 96 ? -21.276 16.828 10.257 1.00 95.00 96 ALA A N 1
ATOM 746 C CA . ALA A 1 96 ? -22.537 16.497 10.923 1.00 95.00 96 ALA A CA 1
ATOM 747 C C . ALA A 1 96 ? -22.461 16.645 12.453 1.00 95.00 96 ALA A C 1
ATOM 749 O O . ALA A 1 96 ? -23.454 17.002 13.087 1.00 95.00 96 ALA A O 1
ATOM 750 N N . ASN A 1 97 ? -21.281 16.417 13.035 1.00 93.06 97 ASN A N 1
ATOM 751 C CA . ASN A 1 97 ? -21.046 16.516 14.475 1.00 93.06 97 ASN A CA 1
ATOM 752 C C . ASN A 1 97 ? -20.525 17.893 14.931 1.00 93.06 97 ASN A C 1
ATOM 754 O O . ASN A 1 97 ? -20.299 18.091 16.125 1.00 93.06 97 ASN A O 1
ATOM 758 N N . GLY A 1 98 ? -20.332 18.852 14.015 1.00 90.88 98 GLY A N 1
ATOM 759 C CA . GLY A 1 98 ? -19.799 20.182 14.336 1.00 90.88 98 GLY A CA 1
ATOM 760 C C . GLY A 1 98 ? -18.376 20.149 14.907 1.00 90.88 98 GLY A C 1
ATOM 761 O O . GLY A 1 98 ? -18.017 20.995 15.727 1.00 90.88 98 GLY A O 1
ATOM 762 N N . GLN A 1 99 ? -17.584 19.150 14.515 1.00 88.88 99 GLN A N 1
ATOM 763 C CA . GLN A 1 99 ? -16.218 18.920 14.981 1.00 88.88 99 GLN A CA 1
ATOM 764 C C . GLN A 1 99 ? -15.205 19.282 13.889 1.00 88.88 99 GLN A C 1
ATOM 766 O O . GLN A 1 99 ? -15.492 19.191 12.699 1.00 88.88 99 GLN A O 1
ATOM 771 N N . THR A 1 100 ? -13.993 19.663 14.289 1.00 86.88 100 THR A N 1
ATOM 772 C CA . THR A 1 100 ? -12.865 19.818 13.360 1.00 86.88 100 THR A CA 1
ATOM 773 C C . THR A 1 100 ? -12.080 18.515 13.298 1.00 86.88 100 THR A C 1
ATOM 775 O O . THR A 1 100 ? -11.799 17.917 14.341 1.00 86.88 100 THR A O 1
ATOM 778 N N . SER A 1 101 ? -11.673 18.100 12.098 1.00 88.56 101 SER A N 1
ATOM 779 C CA . SER A 1 101 ? -10.791 16.948 11.941 1.00 88.56 101 SER A CA 1
ATOM 780 C C . SER A 1 101 ? -9.408 17.237 12.546 1.00 88.56 101 SER A C 1
ATOM 782 O O . SER A 1 101 ? -8.800 18.292 12.359 1.00 88.56 101 SER A O 1
ATOM 784 N N . SER A 1 102 ? -8.910 16.281 13.325 1.00 93.88 102 SER A N 1
ATOM 785 C CA . SER A 1 102 ? -7.519 16.209 13.774 1.00 93.88 102 SER A CA 1
ATOM 786 C C . SER A 1 102 ? -6.995 14.807 13.462 1.00 93.88 102 SER A C 1
ATOM 788 O O . SER A 1 102 ? -7.810 13.892 13.333 1.00 93.88 102 SER A O 1
ATOM 790 N N . PRO A 1 103 ? -5.673 14.578 13.375 1.00 94.94 103 PRO A N 1
ATOM 791 C CA . PRO A 1 103 ? -5.154 13.239 13.093 1.00 94.94 103 PRO A CA 1
ATOM 792 C C . PRO A 1 103 ? -5.616 12.176 14.101 1.00 94.94 103 PRO A C 1
ATOM 794 O O . PRO A 1 103 ? -5.824 11.024 13.728 1.00 94.94 103 PRO A O 1
ATOM 797 N N . ASP A 1 104 ? -5.817 12.559 15.365 1.00 95.94 104 ASP A N 1
ATOM 798 C CA . ASP A 1 104 ? -6.339 11.653 16.392 1.00 95.94 104 ASP A CA 1
ATOM 799 C C . ASP A 1 104 ? -7.838 11.406 16.232 1.00 95.94 104 ASP A C 1
ATOM 801 O O . ASP A 1 104 ? -8.271 10.262 16.326 1.00 95.94 104 ASP A O 1
ATOM 805 N N . ALA A 1 105 ? -8.625 12.445 15.935 1.00 95.94 105 ALA A N 1
ATOM 806 C CA . ALA A 1 105 ? -10.054 12.291 15.673 1.00 95.94 105 ALA A CA 1
ATOM 807 C C . ALA A 1 105 ? -10.308 11.441 14.416 1.00 95.94 105 ALA A C 1
ATOM 809 O O . ALA A 1 105 ? -11.156 10.554 14.436 1.00 95.94 105 ALA A O 1
ATOM 810 N N . LEU A 1 106 ? -9.525 11.652 13.353 1.00 96.62 106 LEU A N 1
ATOM 811 C CA . LEU A 1 106 ? -9.549 10.848 12.128 1.00 96.62 106 LEU A CA 1
ATOM 812 C C . LEU A 1 106 ? -9.229 9.382 12.413 1.00 96.62 106 LEU A C 1
ATOM 814 O O . LEU A 1 106 ? -9.906 8.495 11.901 1.00 96.62 106 LEU A O 1
ATOM 818 N N . PHE A 1 107 ? -8.223 9.116 13.248 1.00 97.56 107 PHE A N 1
ATOM 819 C CA . PHE A 1 107 ? -7.890 7.750 13.638 1.00 97.56 107 PHE A CA 1
ATOM 820 C C . PHE A 1 107 ? -9.012 7.089 14.440 1.00 97.56 107 PHE A C 1
ATOM 822 O O . PHE A 1 107 ? -9.356 5.946 14.151 1.00 97.56 107 PHE A O 1
ATOM 829 N N . GLN A 1 108 ? -9.610 7.792 15.409 1.00 96.94 108 GLN A N 1
ATOM 830 C CA . GLN A 1 108 ? -10.748 7.250 16.162 1.00 96.94 108 GLN A CA 1
ATOM 831 C C . GLN A 1 108 ? -11.930 6.947 15.240 1.00 96.94 108 GLN A C 1
ATOM 833 O O . GLN A 1 108 ? -12.485 5.853 15.305 1.00 96.94 108 GLN A O 1
ATOM 838 N N . TYR A 1 109 ? -12.244 7.850 14.310 1.00 97.12 109 TYR A N 1
ATOM 839 C CA . TYR A 1 109 ? -13.296 7.605 13.330 1.00 97.12 109 TYR A CA 1
ATOM 840 C C . TYR A 1 109 ? -12.979 6.405 12.422 1.00 97.12 109 TYR A C 1
ATOM 842 O O . TYR A 1 109 ? -13.839 5.562 12.180 1.00 97.12 109 TYR A O 1
ATOM 850 N N . ALA A 1 110 ? -11.728 6.251 11.979 1.00 97.62 110 ALA A N 1
ATOM 851 C CA . ALA A 1 110 ? -11.305 5.069 11.231 1.00 97.62 110 ALA A CA 1
ATOM 852 C C . ALA A 1 110 ? -11.445 3.775 12.058 1.00 97.62 110 ALA A C 1
ATOM 854 O O . ALA A 1 110 ? -11.849 2.743 11.523 1.00 97.62 110 ALA A O 1
ATOM 855 N N . VAL A 1 111 ? -11.151 3.806 13.363 1.00 97.50 111 VAL A N 1
ATOM 856 C CA . VAL A 1 111 ? -11.368 2.656 14.258 1.00 97.50 111 VAL A CA 1
ATOM 857 C C . VAL A 1 111 ? -12.852 2.300 14.347 1.00 97.50 111 VAL A C 1
ATOM 859 O O . VAL A 1 111 ? -13.184 1.118 14.277 1.00 97.50 111 VAL A O 1
ATOM 862 N N . GLU A 1 112 ? -13.740 3.287 14.472 1.00 96.25 112 GLU A N 1
ATOM 863 C CA . GLU A 1 112 ? -15.194 3.073 14.499 1.00 96.25 112 GLU A CA 1
ATOM 864 C C . GLU A 1 112 ? -15.716 2.486 13.181 1.00 96.25 112 GLU A C 1
ATOM 866 O O . GLU A 1 112 ? -16.542 1.574 13.188 1.00 96.25 112 GLU A O 1
ATOM 871 N N . LEU A 1 113 ? -15.202 2.984 12.056 1.00 95.94 113 LEU A N 1
ATOM 872 C CA . LEU A 1 113 ? -15.656 2.643 10.711 1.00 95.94 113 LEU A CA 1
ATOM 873 C C . LEU A 1 113 ? -15.180 1.262 10.242 1.00 95.94 113 LEU A C 1
ATOM 875 O O . LEU A 1 113 ? -15.953 0.491 9.675 1.00 95.94 113 LEU A O 1
ATOM 879 N N . TYR A 1 114 ? -13.905 0.944 10.470 1.00 96.56 114 TYR A N 1
ATOM 880 C CA . TYR A 1 114 ? -13.271 -0.276 9.957 1.00 96.56 114 TYR A CA 1
ATOM 881 C C . TYR A 1 114 ? -13.087 -1.369 11.012 1.00 96.56 114 TYR A C 1
ATOM 883 O O . TYR A 1 114 ? -12.889 -2.540 10.676 1.00 96.56 114 TYR A O 1
ATOM 891 N N . GLY A 1 115 ? -13.106 -0.994 12.291 1.00 97.00 115 GLY A N 1
ATOM 892 C CA . GLY A 1 115 ? -12.622 -1.825 13.382 1.00 97.00 115 GLY A CA 1
ATOM 893 C C . GLY A 1 115 ? -11.090 -1.864 13.456 1.00 97.00 115 GLY A C 1
ATOM 894 O O . GLY A 1 115 ? -10.377 -1.806 12.448 1.00 97.00 115 GLY A O 1
ATOM 895 N N . LYS A 1 116 ? -10.568 -2.033 14.678 1.00 97.06 116 LYS A N 1
ATOM 896 C CA . LYS A 1 116 ? -9.121 -2.081 14.952 1.00 97.06 116 LYS A CA 1
ATOM 897 C C . LYS A 1 116 ? -8.387 -3.117 14.107 1.00 97.06 116 LYS A C 1
ATOM 899 O O . LYS A 1 116 ? -7.362 -2.800 13.518 1.00 97.06 116 LYS A O 1
ATOM 904 N N . LYS A 1 117 ? -8.935 -4.333 13.985 1.00 96.81 117 LYS A N 1
ATOM 905 C CA . LYS A 1 117 ? -8.279 -5.437 13.268 1.00 96.81 117 LYS A CA 1
ATOM 906 C C . LYS A 1 117 ? -7.861 -5.047 11.850 1.00 96.81 117 LYS A C 1
ATOM 908 O O . LYS A 1 117 ? -6.694 -5.202 11.507 1.00 96.81 117 LYS A O 1
ATOM 913 N N . TRP A 1 118 ? -8.797 -4.557 11.039 1.00 97.88 118 TRP A N 1
ATOM 914 C CA . TRP A 1 118 ? -8.500 -4.203 9.652 1.00 97.88 118 TRP A CA 1
ATOM 915 C C . TRP A 1 118 ? -7.577 -2.986 9.576 1.00 97.88 118 TRP A C 1
ATOM 917 O O . TRP A 1 118 ? -6.566 -3.023 8.874 1.00 97.88 118 TRP A O 1
ATOM 927 N N . LEU A 1 119 ? -7.874 -1.939 10.355 1.00 97.94 119 LEU A N 1
ATOM 928 C CA . LEU A 1 119 ? -7.087 -0.708 10.344 1.00 97.94 119 LEU A CA 1
ATOM 929 C C . LEU A 1 119 ? -5.628 -0.982 10.719 1.00 97.94 119 LEU A C 1
ATOM 931 O O . LEU A 1 119 ? -4.709 -0.541 10.038 1.00 97.94 119 LEU A O 1
ATOM 935 N N . TYR A 1 120 ? -5.399 -1.758 11.774 1.00 98.00 120 TYR A N 1
ATOM 936 C CA . TYR A 1 120 ? -4.057 -2.066 12.256 1.00 98.00 120 TYR A CA 1
ATOM 937 C C . TYR A 1 120 ? -3.311 -2.977 11.282 1.00 98.00 120 TYR A C 1
ATOM 939 O O . TYR A 1 120 ? -2.109 -2.801 11.094 1.00 98.00 120 TYR A O 1
ATOM 947 N N . GLN A 1 121 ? -4.006 -3.907 10.615 1.00 98.19 121 GLN A N 1
ATOM 948 C CA . GLN A 1 121 ? -3.420 -4.715 9.544 1.00 98.19 121 GLN A CA 1
ATOM 949 C C . GLN A 1 121 ? -2.946 -3.838 8.382 1.00 98.19 121 GLN A C 1
ATOM 951 O O . GLN A 1 121 ? -1.811 -4.000 7.936 1.00 98.19 121 GLN A O 1
ATOM 956 N N . MET A 1 122 ? -3.764 -2.877 7.942 1.00 98.31 122 MET A N 1
ATOM 957 C CA . MET A 1 122 ? -3.382 -1.908 6.912 1.00 98.31 122 MET A CA 1
ATOM 958 C C . MET A 1 122 ? -2.175 -1.069 7.356 1.00 98.31 122 MET A C 1
ATOM 960 O O . MET A 1 122 ? -1.191 -0.988 6.626 1.00 98.31 122 MET A O 1
ATOM 964 N N . LEU A 1 123 ? -2.199 -0.505 8.570 1.00 98.12 123 LEU A N 1
ATOM 965 C CA . LEU A 1 123 ? -1.110 0.335 9.083 1.00 98.12 123 LEU A CA 1
ATOM 966 C C . LEU A 1 123 ? 0.209 -0.433 9.248 1.00 98.12 123 LEU A C 1
ATOM 968 O O . LEU A 1 123 ? 1.271 0.092 8.907 1.00 98.12 123 LEU A O 1
ATOM 972 N N . ALA A 1 124 ? 0.156 -1.670 9.747 1.00 98.25 124 ALA A N 1
ATOM 973 C CA . ALA A 1 124 ? 1.326 -2.535 9.869 1.00 98.25 124 ALA A CA 1
ATOM 974 C C . ALA A 1 124 ? 1.886 -2.922 8.497 1.00 98.25 124 ALA A C 1
ATOM 976 O O . ALA A 1 124 ? 3.103 -2.924 8.297 1.00 98.25 124 ALA A O 1
ATOM 977 N N . PHE A 1 125 ? 1.000 -3.215 7.545 1.00 98.69 125 PHE A N 1
ATOM 978 C CA . PHE A 1 125 ? 1.378 -3.545 6.182 1.00 98.69 125 PHE A CA 1
ATOM 979 C C . PHE A 1 125 ? 2.028 -2.355 5.472 1.00 98.69 125 PHE A C 1
ATOM 981 O O . PHE A 1 125 ? 3.149 -2.494 4.983 1.00 98.69 125 PHE A O 1
ATOM 988 N N . ASP A 1 126 ? 1.401 -1.176 5.508 1.00 98.50 126 ASP A N 1
ATOM 989 C CA . ASP A 1 126 ? 1.943 0.063 4.943 1.00 98.50 126 ASP A CA 1
ATOM 990 C C . ASP A 1 126 ? 3.296 0.413 5.571 1.00 98.50 126 ASP A C 1
ATOM 992 O O . ASP A 1 126 ? 4.238 0.756 4.858 1.00 98.50 126 ASP A O 1
ATOM 996 N N . ALA A 1 127 ? 3.434 0.266 6.894 1.00 98.06 127 ALA A N 1
ATOM 997 C CA . ALA A 1 127 ? 4.709 0.455 7.575 1.00 98.06 127 ALA A CA 1
ATOM 998 C C . ALA A 1 127 ? 5.774 -0.534 7.103 1.00 98.06 127 ALA A C 1
ATOM 1000 O O . ALA A 1 127 ? 6.922 -0.137 6.910 1.00 98.06 127 ALA A O 1
ATOM 1001 N N . PHE A 1 128 ? 5.420 -1.796 6.872 1.00 98.50 128 PHE A N 1
ATOM 1002 C CA . PHE A 1 128 ? 6.357 -2.802 6.392 1.00 98.50 128 PHE A CA 1
ATOM 1003 C C . PHE A 1 128 ? 6.825 -2.541 4.953 1.00 98.50 128 PHE A C 1
ATOM 1005 O O . PHE A 1 128 ? 8.032 -2.495 4.705 1.00 98.50 128 PHE A O 1
ATOM 1012 N N . ILE A 1 129 ? 5.898 -2.320 4.016 1.00 98.56 129 ILE A N 1
ATOM 1013 C CA . ILE A 1 129 ? 6.236 -2.077 2.602 1.00 98.56 129 ILE A CA 1
ATOM 1014 C C . ILE A 1 129 ? 6.719 -0.641 2.342 1.00 98.56 129 ILE A C 1
ATOM 1016 O O . ILE A 1 129 ? 7.227 -0.344 1.258 1.00 98.56 129 ILE A O 1
ATOM 1020 N N . GLY A 1 130 ? 6.585 0.239 3.339 1.00 97.94 130 GLY A N 1
ATOM 1021 C CA . GLY A 1 130 ? 6.949 1.650 3.270 1.00 97.94 130 GLY A CA 1
ATOM 1022 C C . GLY A 1 130 ? 6.072 2.416 2.288 1.00 97.94 130 GLY A C 1
ATOM 1023 O O . GLY A 1 130 ? 6.604 3.049 1.380 1.00 97.94 130 GLY A O 1
ATOM 1024 N N . ASN A 1 131 ? 4.752 2.271 2.413 1.00 98.00 131 ASN A N 1
ATOM 1025 C CA . ASN A 1 131 ? 3.786 2.988 1.589 1.00 98.00 131 ASN A CA 1
ATOM 1026 C C . ASN A 1 131 ? 3.625 4.430 2.085 1.00 98.00 131 ASN A C 1
ATOM 1028 O O . ASN A 1 131 ? 2.931 4.688 3.070 1.00 98.00 131 ASN A O 1
ATOM 1032 N N . GLU A 1 132 ? 4.241 5.375 1.381 1.00 95.00 132 GLU A N 1
ATOM 1033 C CA . GLU A 1 132 ? 4.214 6.785 1.775 1.00 95.00 132 GLU A CA 1
ATOM 1034 C C . GLU A 1 132 ? 2.962 7.540 1.294 1.00 95.00 132 GLU A C 1
ATOM 1036 O O . GLU A 1 132 ? 2.762 8.702 1.664 1.00 95.00 132 GLU A O 1
ATOM 1041 N N . ASP A 1 133 ? 2.094 6.887 0.511 1.00 94.81 133 ASP A N 1
ATOM 1042 C CA . ASP A 1 133 ? 0.949 7.528 -0.142 1.00 94.81 133 ASP A CA 1
ATOM 1043 C C . ASP A 1 133 ? -0.426 6.982 0.275 1.00 94.81 133 ASP A C 1
ATOM 1045 O O . ASP A 1 133 ? -1.418 7.167 -0.426 1.00 94.81 133 ASP A O 1
ATOM 1049 N N . ARG A 1 134 ? -0.539 6.378 1.466 1.00 96.56 134 ARG A N 1
ATOM 1050 C CA . ARG A 1 134 ? -1.840 6.061 2.090 1.00 96.56 134 ARG A CA 1
ATOM 1051 C C . ARG A 1 134 ? -2.541 7.321 2.620 1.00 96.56 134 ARG A C 1
ATOM 1053 O O . ARG A 1 134 ? -2.686 7.516 3.823 1.00 96.56 134 ARG A O 1
ATOM 1060 N N . HIS A 1 135 ? -2.933 8.236 1.742 1.00 94.00 135 HIS A N 1
ATOM 1061 C CA . HIS A 1 135 ? -3.790 9.363 2.122 1.00 94.00 135 HIS A CA 1
ATOM 1062 C C . HIS A 1 135 ? -5.267 8.949 2.191 1.00 94.00 135 HIS A C 1
ATOM 1064 O O . HIS A 1 135 ? -5.638 7.888 1.706 1.00 94.00 135 HIS A O 1
ATOM 1070 N N . GLU A 1 136 ? -6.125 9.808 2.736 1.00 93.75 136 GLU A N 1
ATOM 1071 C CA . GLU A 1 136 ? -7.556 9.536 2.979 1.00 93.75 136 GLU A CA 1
ATOM 1072 C C . GLU A 1 136 ? -8.376 9.246 1.705 1.00 93.75 136 GLU A C 1
ATOM 1074 O O . GLU A 1 136 ? -9.443 8.651 1.784 1.00 93.75 136 GLU A O 1
ATOM 1079 N N . ASN A 1 137 ? -7.864 9.603 0.520 1.00 92.88 137 ASN A N 1
ATOM 1080 C CA . ASN A 1 137 ? -8.444 9.207 -0.778 1.00 92.88 137 ASN A CA 1
ATOM 1081 C C . ASN A 1 137 ? -7.856 7.908 -1.379 1.00 92.88 137 ASN A C 1
ATOM 1083 O O . ASN A 1 137 ? -8.225 7.532 -2.484 1.00 92.88 137 ASN A O 1
ATOM 1087 N N . ASN A 1 138 ? -6.901 7.260 -0.700 1.00 91.69 138 ASN A N 1
ATOM 1088 C CA . ASN A 1 138 ? -6.209 6.037 -1.152 1.00 91.69 138 ASN A CA 1
ATOM 1089 C C . ASN A 1 138 ? -6.547 4.830 -0.258 1.00 91.69 138 ASN A C 1
ATOM 1091 O O . ASN A 1 138 ? -5.793 3.857 -0.185 1.00 91.69 138 ASN A O 1
ATOM 1095 N N . PHE A 1 139 ? -7.664 4.898 0.459 1.00 92.12 139 PHE A N 1
ATOM 1096 C CA . PHE A 1 139 ? -8.349 3.746 1.028 1.00 92.12 139 PHE A CA 1
ATOM 1097 C C . PHE A 1 139 ? -9.826 4.099 1.190 1.00 92.12 139 PHE A C 1
ATOM 1099 O O . PHE A 1 139 ? -10.174 5.210 1.592 1.00 92.12 139 PHE A O 1
ATOM 1106 N N . ASP A 1 140 ? -10.681 3.147 0.838 1.00 96.12 140 ASP A N 1
ATOM 1107 C CA . ASP A 1 140 ? -12.110 3.389 0.678 1.00 96.12 140 ASP A CA 1
ATOM 1108 C C . ASP A 1 140 ? -12.925 2.649 1.746 1.00 96.12 140 ASP A C 1
ATOM 1110 O O . ASP A 1 140 ? -12.399 1.930 2.599 1.00 96.12 140 ASP A O 1
ATOM 1114 N N . VAL A 1 141 ? -14.237 2.825 1.691 1.00 97.19 141 VAL A N 1
ATOM 1115 C CA . VAL A 1 141 ? -15.243 2.013 2.372 1.00 97.19 141 VAL A CA 1
ATOM 1116 C C . VAL A 1 141 ? -16.164 1.427 1.320 1.00 97.19 141 VAL A C 1
ATOM 1118 O O . VAL A 1 141 ? -16.640 2.141 0.436 1.00 97.19 141 VAL A O 1
ATOM 1121 N N . ILE A 1 142 ? -16.447 0.132 1.440 1.00 97.44 142 ILE A N 1
ATOM 1122 C CA . ILE A 1 142 ? -17.489 -0.517 0.648 1.00 97.44 142 ILE A CA 1
ATOM 1123 C C . ILE A 1 142 ? -18.826 -0.292 1.348 1.00 97.44 142 ILE A C 1
ATOM 1125 O O . ILE A 1 142 ? -18.987 -0.642 2.518 1.00 97.44 142 ILE A O 1
ATOM 1129 N N . VAL A 1 143 ? -19.799 0.258 0.628 1.00 96.50 143 VAL A N 1
ATOM 1130 C CA . VAL A 1 143 ? -21.178 0.412 1.091 1.00 96.50 143 VAL A CA 1
ATOM 1131 C C . VAL A 1 143 ? -22.090 -0.508 0.290 1.00 96.50 143 VAL A C 1
ATOM 1133 O O . VAL A 1 143 ? -22.119 -0.443 -0.938 1.00 96.50 143 VAL A O 1
ATOM 1136 N N . ARG A 1 144 ? -22.855 -1.343 0.997 1.00 96.06 144 ARG A N 1
ATOM 1137 C CA . ARG A 1 144 ? -23.884 -2.230 0.435 1.00 96.06 144 ARG A CA 1
ATOM 1138 C C . ARG A 1 144 ? -25.094 -2.250 1.357 1.00 96.06 144 ARG A C 1
ATOM 1140 O O . ARG A 1 144 ? -24.943 -2.465 2.559 1.00 96.06 144 ARG A O 1
ATOM 1147 N N . ASP A 1 145 ? -26.284 -2.005 0.814 1.00 93.38 145 ASP A N 1
ATOM 1148 C CA . ASP A 1 145 ? -27.550 -1.952 1.567 1.00 93.38 145 ASP A CA 1
ATOM 1149 C C . ASP A 1 145 ? -27.498 -1.038 2.810 1.00 93.38 145 ASP A C 1
ATOM 1151 O O . ASP A 1 145 ? -2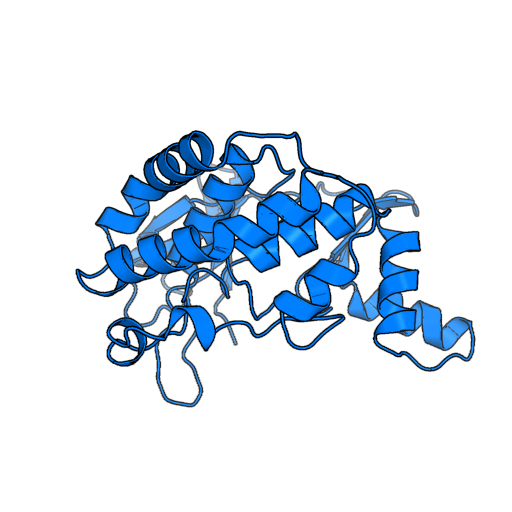8.012 -1.367 3.881 1.00 93.38 145 ASP A O 1
ATOM 1155 N N . GLY A 1 146 ? -26.810 0.103 2.691 1.00 90.50 146 GLY A N 1
ATOM 1156 C CA . GLY A 1 146 ? -26.619 1.065 3.783 1.00 90.50 146 GLY A CA 1
ATOM 1157 C C . GLY A 1 146 ? -25.646 0.617 4.882 1.00 90.50 146 GLY A C 1
ATOM 1158 O O . GLY A 1 146 ? -25.483 1.330 5.870 1.00 90.50 146 GLY A O 1
ATOM 1159 N N . LYS A 1 147 ? -24.989 -0.539 4.731 1.00 93.44 147 LYS A N 1
ATOM 1160 C CA . LYS A 1 147 ? -23.955 -1.038 5.646 1.00 93.44 147 LYS A CA 1
ATOM 1161 C C . LYS A 1 147 ? -22.564 -0.769 5.089 1.00 93.44 147 LYS A C 1
ATOM 1163 O O . LYS A 1 147 ? -22.353 -0.866 3.884 1.00 93.44 147 LYS A O 1
ATOM 1168 N N . GLN A 1 148 ? -21.634 -0.464 5.987 1.00 94.38 148 GLN A N 1
ATOM 1169 C CA . GLN A 1 148 ? -20.242 -0.142 5.685 1.00 94.38 148 GLN A CA 1
ATOM 1170 C C . GLN A 1 148 ? -19.344 -1.351 5.959 1.00 94.38 148 GLN A C 1
ATOM 1172 O O . GLN A 1 148 ? -19.520 -2.053 6.957 1.00 94.38 148 GLN A O 1
ATOM 1177 N N . TYR A 1 149 ? -18.385 -1.586 5.069 1.00 95.38 149 TYR A N 1
ATOM 1178 C CA . TYR A 1 149 ? -17.439 -2.692 5.130 1.00 95.38 149 TYR A CA 1
ATOM 1179 C C . TYR A 1 149 ? -16.035 -2.210 4.770 1.00 95.38 149 TYR A C 1
ATOM 1181 O O . TYR A 1 149 ? -15.847 -1.396 3.862 1.00 95.38 149 TYR A O 1
ATOM 1189 N N . ALA A 1 150 ? -15.037 -2.762 5.455 1.00 96.38 150 ALA A N 1
ATOM 1190 C CA . ALA A 1 150 ? -13.645 -2.544 5.106 1.00 96.38 150 ALA A CA 1
ATOM 1191 C C . ALA A 1 150 ? -13.309 -3.240 3.770 1.00 96.38 150 ALA A C 1
ATOM 1193 O O . ALA A 1 150 ? -13.627 -4.426 3.620 1.00 96.38 150 ALA A O 1
ATOM 1194 N N . PRO A 1 151 ? -12.681 -2.551 2.801 1.00 96.44 151 PRO A N 1
ATOM 1195 C CA . PRO A 1 151 ? -12.297 -3.169 1.539 1.00 96.44 151 PRO A CA 1
ATOM 1196 C C . PRO A 1 151 ? -11.101 -4.118 1.722 1.00 96.44 151 PRO A C 1
ATOM 1198 O O . PRO A 1 151 ? -10.371 -4.025 2.713 1.00 96.44 151 PRO A O 1
ATOM 1201 N N . PRO A 1 152 ? -10.824 -5.019 0.764 1.00 97.25 152 PRO A N 1
ATOM 1202 C CA . PRO A 1 152 ? -9.488 -5.607 0.664 1.00 97.25 152 PRO A CA 1
ATOM 1203 C C . PRO A 1 152 ? -8.424 -4.498 0.571 1.00 97.25 152 PRO A C 1
ATOM 1205 O O . PRO A 1 152 ? -8.717 -3.403 0.108 1.00 97.25 152 PRO A O 1
ATOM 1208 N N . ILE A 1 153 ? -7.182 -4.754 0.983 1.00 97.06 153 ILE A N 1
ATOM 1209 C CA . ILE A 1 153 ? -6.076 -3.799 0.822 1.00 97.06 153 ILE A CA 1
ATOM 1210 C C . ILE A 1 153 ? -5.675 -3.709 -0.664 1.00 97.06 153 ILE A C 1
ATOM 1212 O O . ILE A 1 153 ? -5.435 -4.726 -1.317 1.00 97.06 153 ILE A O 1
ATOM 1216 N N . TYR A 1 154 ? -5.564 -2.492 -1.201 1.00 96.88 154 TYR A N 1
ATOM 1217 C CA . TYR A 1 154 ? -5.105 -2.195 -2.567 1.00 96.88 154 TYR A CA 1
ATOM 1218 C C . TYR A 1 154 ? -4.450 -0.808 -2.626 1.00 96.88 154 TYR A C 1
ATOM 1220 O O . TYR A 1 154 ? -4.313 -0.137 -1.604 1.00 96.88 154 TYR A O 1
ATOM 1228 N N . ASP A 1 155 ? -4.040 -0.399 -3.828 1.00 95.69 155 ASP A N 1
ATOM 1229 C CA . ASP A 1 155 ? -3.426 0.904 -4.109 1.00 95.69 155 ASP A CA 1
ATOM 1230 C C . ASP A 1 155 ? -2.127 1.119 -3.326 1.00 95.69 155 ASP A C 1
ATOM 1232 O O . ASP A 1 155 ? -1.967 2.029 -2.515 1.00 95.69 155 ASP A O 1
ATOM 1236 N N . ASN A 1 156 ? -1.188 0.201 -3.543 1.00 97.94 156 ASN A N 1
ATOM 1237 C CA . ASN A 1 156 ? 0.113 0.173 -2.882 1.00 97.94 156 ASN A CA 1
ATOM 1238 C C . ASN A 1 156 ? 1.237 0.614 -3.829 1.00 97.94 156 ASN A C 1
ATOM 1240 O O . ASN A 1 156 ? 2.410 0.338 -3.574 1.00 97.94 156 ASN A O 1
ATOM 1244 N N . GLY A 1 157 ? 0.903 1.286 -4.935 1.00 97.38 157 GLY A N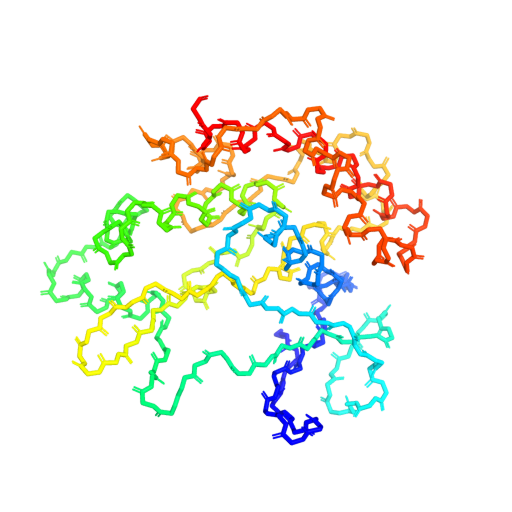 1
ATOM 1245 C CA . GLY A 1 157 ? 1.875 1.745 -5.928 1.00 97.38 157 GLY A CA 1
ATOM 1246 C C . GLY A 1 157 ? 2.948 2.668 -5.349 1.00 97.38 157 GLY A C 1
ATOM 1247 O O . GLY A 1 157 ? 4.103 2.561 -5.743 1.00 97.38 157 GLY A O 1
ATOM 1248 N N . GLY A 1 158 ? 2.601 3.487 -4.351 1.00 95.94 158 GLY A N 1
ATOM 1249 C CA . GLY A 1 158 ? 3.517 4.385 -3.633 1.00 95.94 158 GLY A CA 1
ATOM 1250 C C . GLY A 1 158 ? 4.418 3.716 -2.587 1.00 95.94 158 GLY A C 1
ATOM 1251 O O . GLY A 1 158 ? 4.904 4.379 -1.674 1.00 95.94 158 GLY A O 1
ATOM 1252 N N . SER A 1 159 ? 4.622 2.401 -2.674 1.00 97.81 159 SER A N 1
ATOM 1253 C CA . SER A 1 159 ? 5.448 1.624 -1.743 1.00 97.81 159 SER A CA 1
ATOM 1254 C C . SER A 1 159 ? 6.740 1.117 -2.387 1.00 97.81 159 SER A C 1
ATOM 1256 O O . SER A 1 159 ? 7.002 1.346 -3.572 1.00 97.81 159 SER A O 1
ATOM 1258 N N . LEU A 1 160 ? 7.567 0.402 -1.613 1.00 97.69 160 LEU A N 1
ATOM 1259 C CA . LEU A 1 160 ? 8.711 -0.368 -2.126 1.00 97.69 160 LEU A CA 1
ATOM 1260 C C . LEU A 1 160 ? 9.681 0.474 -2.969 1.00 97.69 160 LEU A C 1
ATOM 1262 O O . LEU A 1 160 ? 10.228 0.012 -3.972 1.00 97.69 160 LEU A O 1
ATOM 1266 N N . LEU A 1 161 ? 9.916 1.712 -2.522 1.00 96.31 161 LEU A N 1
ATOM 1267 C CA . LEU A 1 161 ? 10.836 2.664 -3.145 1.00 96.31 161 LEU A CA 1
ATOM 1268 C C . LEU A 1 161 ? 10.405 3.101 -4.557 1.00 96.31 161 LEU A C 1
ATOM 1270 O O . LEU A 1 161 ? 11.270 3.455 -5.358 1.00 96.31 161 LEU A O 1
ATOM 1274 N N . ALA A 1 162 ? 9.104 3.079 -4.877 1.00 95.56 162 ALA A N 1
ATOM 1275 C CA . ALA A 1 162 ? 8.581 3.365 -6.219 1.00 95.56 162 ALA A CA 1
ATOM 1276 C C . ALA A 1 162 ? 9.157 4.641 -6.850 1.00 95.56 162 ALA A C 1
ATOM 1278 O O . ALA A 1 162 ? 9.480 4.633 -8.036 1.00 95.56 162 ALA A O 1
ATOM 1279 N N . TRP A 1 163 ? 9.347 5.696 -6.056 1.00 94.12 163 TRP A N 1
ATOM 1280 C CA . TRP A 1 163 ? 9.848 6.993 -6.520 1.00 94.12 163 TRP A CA 1
ATOM 1281 C C . TRP A 1 163 ? 11.306 7.286 -6.156 1.00 94.12 163 TRP A C 1
ATOM 1283 O O . TRP A 1 163 ? 11.799 8.364 -6.475 1.00 94.12 163 TRP A O 1
ATOM 1293 N N . ALA A 1 164 ? 12.018 6.338 -5.536 1.00 93.56 164 ALA A N 1
ATOM 1294 C CA . ALA A 1 164 ? 13.435 6.517 -5.228 1.00 93.56 164 ALA A CA 1
ATOM 1295 C C . ALA A 1 164 ? 14.262 6.573 -6.519 1.00 93.56 164 ALA A C 1
ATOM 1297 O O . ALA A 1 164 ? 14.127 5.717 -7.399 1.00 93.56 164 ALA A O 1
ATOM 1298 N N . THR A 1 165 ? 15.138 7.560 -6.617 1.00 91.69 165 THR A N 1
ATOM 1299 C CA . THR A 1 165 ? 16.081 7.759 -7.715 1.00 91.69 165 THR A CA 1
ATOM 1300 C C . THR A 1 165 ? 17.235 6.761 -7.662 1.00 91.69 165 THR A C 1
ATOM 1302 O O . THR A 1 165 ? 17.551 6.168 -6.634 1.00 91.69 165 THR A O 1
ATOM 1305 N N . ASP A 1 166 ? 17.924 6.601 -8.788 1.00 88.88 166 ASP A N 1
ATOM 1306 C CA . ASP A 1 166 ? 19.090 5.722 -8.900 1.00 88.88 166 ASP A CA 1
ATOM 1307 C C . ASP A 1 166 ? 20.246 6.090 -7.951 1.00 88.88 166 ASP A C 1
ATOM 1309 O O . ASP A 1 166 ? 21.045 5.216 -7.611 1.00 88.88 166 ASP A O 1
ATOM 1313 N N . GLU A 1 167 ? 20.345 7.362 -7.554 1.00 89.31 167 GLU A N 1
ATOM 1314 C CA . GLU A 1 167 ? 21.312 7.863 -6.573 1.00 89.31 167 GLU A CA 1
ATOM 1315 C C . GLU A 1 167 ? 20.905 7.455 -5.153 1.00 89.31 167 GLU A C 1
ATOM 1317 O O . GLU A 1 167 ? 21.683 6.801 -4.454 1.00 89.31 167 GLU A O 1
ATOM 1322 N N . GLU A 1 168 ? 19.654 7.724 -4.768 1.00 91.69 168 GLU A N 1
ATOM 1323 C CA . GLU A 1 168 ? 19.093 7.336 -3.466 1.00 91.69 168 GLU A CA 1
ATOM 1324 C C . GLU A 1 168 ? 19.180 5.823 -3.236 1.00 91.69 168 GLU A C 1
ATOM 1326 O O . GLU A 1 168 ? 19.554 5.379 -2.153 1.00 91.69 168 GLU A O 1
ATOM 1331 N N . LEU A 1 169 ? 18.930 5.012 -4.272 1.00 92.25 169 LEU A N 1
ATOM 1332 C CA . LEU A 1 169 ? 19.045 3.549 -4.203 1.00 92.25 169 LEU A CA 1
ATOM 1333 C C . LEU A 1 169 ? 20.453 3.052 -3.833 1.00 92.25 169 LEU A C 1
ATOM 1335 O O . LEU A 1 169 ? 20.600 1.903 -3.415 1.00 92.25 169 LEU A O 1
ATOM 1339 N N . THR A 1 170 ? 21.484 3.885 -4.000 1.00 87.38 170 THR A N 1
ATOM 1340 C CA . THR A 1 170 ? 22.868 3.560 -3.627 1.00 87.38 170 THR A CA 1
ATOM 1341 C C . THR A 1 170 ? 23.284 4.117 -2.266 1.00 87.38 170 THR A C 1
ATOM 1343 O O . THR A 1 170 ? 24.343 3.737 -1.761 1.00 87.38 170 THR A O 1
ATOM 1346 N N . ASP A 1 171 ? 22.455 4.953 -1.629 1.00 87.25 171 ASP A N 1
ATOM 1347 C CA . ASP A 1 171 ? 22.733 5.454 -0.286 1.00 87.25 171 ASP A CA 1
ATOM 1348 C C . ASP A 1 171 ? 22.583 4.327 0.746 1.00 87.25 171 ASP A C 1
ATOM 1350 O O . ASP A 1 171 ? 21.510 3.770 0.995 1.00 87.25 171 ASP A O 1
ATOM 1354 N N . THR A 1 172 ? 23.683 4.031 1.434 1.00 77.12 172 THR A N 1
ATOM 1355 C CA . THR A 1 172 ? 23.730 3.078 2.549 1.00 77.12 172 THR A CA 1
ATOM 1356 C C . THR A 1 172 ? 22.778 3.412 3.703 1.00 77.12 172 THR A C 1
ATOM 1358 O O . THR A 1 172 ? 22.534 2.543 4.545 1.00 77.12 172 THR A O 1
ATOM 1361 N N . LYS A 1 173 ? 22.245 4.637 3.775 1.00 83.69 173 LYS A N 1
ATOM 1362 C CA . LYS A 1 173 ? 21.295 5.109 4.789 1.00 83.69 173 LYS A CA 1
ATOM 1363 C C . LYS A 1 173 ? 19.856 5.234 4.289 1.00 83.69 173 LYS A C 1
ATOM 1365 O O . LYS A 1 173 ? 19.002 5.544 5.118 1.00 83.69 173 LYS A O 1
ATOM 1370 N N . LEU A 1 174 ? 19.564 4.924 3.022 1.00 81.50 174 LEU A N 1
ATOM 1371 C CA . LEU A 1 174 ? 18.226 5.034 2.418 1.00 81.50 174 LEU A CA 1
ATOM 1372 C C . LEU A 1 174 ? 17.111 4.488 3.323 1.00 81.50 174 LEU A C 1
ATOM 1374 O O . LEU A 1 174 ? 16.079 5.122 3.530 1.00 81.50 174 LEU A O 1
ATOM 1378 N N . ARG A 1 175 ? 17.364 3.327 3.940 1.00 73.00 175 ARG A N 1
ATOM 1379 C CA . ARG A 1 175 ? 16.427 2.636 4.838 1.00 73.00 175 ARG A CA 1
ATOM 1380 C C . ARG A 1 175 ? 15.966 3.451 6.054 1.00 73.00 175 ARG A C 1
ATOM 1382 O O . ARG A 1 175 ? 14.912 3.148 6.592 1.00 73.00 175 ARG A O 1
ATOM 1389 N N . TYR A 1 176 ? 16.739 4.449 6.485 1.00 71.88 176 TYR A N 1
ATOM 1390 C CA . TYR A 1 176 ? 16.386 5.339 7.597 1.00 71.88 176 TYR A CA 1
ATOM 1391 C C . TYR A 1 176 ? 15.714 6.636 7.135 1.00 71.88 176 TYR A C 1
ATOM 1393 O O . TYR A 1 176 ? 15.101 7.322 7.945 1.00 71.88 176 TYR A O 1
ATOM 1401 N N . GLN A 1 177 ? 15.887 7.007 5.866 1.00 79.56 177 GLN A N 1
ATOM 1402 C CA . GLN A 1 177 ? 15.451 8.300 5.336 1.00 79.56 177 GLN A CA 1
ATOM 1403 C C . GLN A 1 177 ? 14.013 8.242 4.816 1.00 79.56 177 GLN A C 1
ATOM 1405 O O . GLN A 1 177 ? 13.257 9.201 4.965 1.00 79.56 177 GLN A O 1
ATOM 1410 N N . LEU A 1 178 ? 13.624 7.106 4.234 1.00 87.19 178 LEU A N 1
ATOM 1411 C CA . LEU A 1 178 ? 12.296 6.908 3.667 1.00 87.19 178 LEU A CA 1
ATOM 1412 C C . LEU A 1 178 ? 11.396 6.222 4.691 1.00 87.19 178 LEU A C 1
ATOM 1414 O O . LEU A 1 178 ? 11.295 5.001 4.740 1.00 87.19 178 LEU A O 1
ATOM 1418 N N . ASP A 1 179 ? 10.785 7.026 5.558 1.00 93.75 179 ASP A N 1
ATOM 1419 C CA . ASP A 1 179 ? 9.814 6.558 6.554 1.00 93.75 179 ASP A CA 1
ATOM 1420 C C . ASP A 1 179 ? 8.548 7.417 6.594 1.00 93.75 179 ASP A C 1
ATOM 1422 O O . ASP A 1 179 ? 7.819 7.378 7.578 1.00 93.75 179 ASP A O 1
ATOM 1426 N N . LYS A 1 180 ? 8.298 8.231 5.562 1.00 95.62 180 LYS A N 1
ATOM 1427 C CA . LYS A 1 180 ? 7.092 9.060 5.488 1.00 95.62 180 LYS A CA 1
ATOM 1428 C C . LYS A 1 180 ? 5.848 8.185 5.496 1.00 95.62 180 LYS A C 1
ATOM 1430 O O . LYS A 1 180 ? 5.824 7.150 4.847 1.00 95.62 180 LYS A O 1
ATOM 1435 N N . SER A 1 181 ? 4.814 8.637 6.187 1.00 96.62 181 SER A N 1
ATOM 1436 C CA . SER A 1 181 ? 3.515 7.980 6.186 1.00 96.62 181 SER A CA 1
ATOM 1437 C C . SER A 1 181 ? 2.378 8.983 6.145 1.00 96.62 181 SER A C 1
ATOM 1439 O O . SER A 1 181 ? 2.545 10.176 6.401 1.00 96.62 181 SER A O 1
ATOM 1441 N N . LYS A 1 182 ? 1.206 8.439 5.850 1.00 96.06 182 LYS A N 1
ATOM 1442 C CA . LYS A 1 182 ? -0.115 9.048 5.944 1.00 96.06 182 LYS A CA 1
ATOM 1443 C C . LYS A 1 182 ? -1.085 7.957 6.460 1.00 96.06 182 LYS A C 1
ATOM 1445 O O . LYS A 1 182 ? -0.688 6.784 6.477 1.00 96.06 182 LYS A O 1
ATOM 1450 N N . PRO A 1 183 ? -2.314 8.291 6.890 1.00 95.19 183 PRO A N 1
ATOM 1451 C CA . PRO A 1 183 ? -2.854 9.643 7.054 1.00 95.19 183 PRO A CA 1
ATOM 1452 C C . PRO A 1 183 ? -2.693 10.203 8.478 1.00 95.19 183 PRO A C 1
ATOM 1454 O O . PRO A 1 183 ? -2.690 11.415 8.658 1.00 95.19 183 PRO A O 1
ATOM 1457 N N . PHE A 1 184 ? -2.516 9.357 9.499 1.00 96.81 184 PHE A N 1
ATOM 1458 C CA . PHE A 1 184 ? -2.664 9.773 10.901 1.00 96.81 184 PHE A CA 1
ATOM 1459 C C . PHE A 1 184 ? -1.376 10.307 11.528 1.00 96.81 184 PHE A C 1
ATOM 1461 O O . PHE A 1 184 ? -1.414 11.064 12.501 1.00 96.81 184 PHE A O 1
ATOM 1468 N N . ARG A 1 185 ? -0.218 9.894 11.011 1.00 97.44 185 ARG A N 1
ATOM 1469 C CA . ARG A 1 185 ? 1.104 10.394 11.414 1.00 97.44 185 ARG A CA 1
ATOM 1470 C C . ARG A 1 185 ? 1.980 10.565 10.188 1.00 97.44 185 ARG A C 1
ATOM 1472 O O . ARG A 1 185 ? 1.784 9.879 9.190 1.00 97.44 185 ARG A O 1
ATOM 1479 N N . SER A 1 186 ? 2.982 11.435 10.297 1.00 96.50 186 SER A N 1
ATOM 1480 C CA . SER A 1 186 ? 3.897 11.740 9.196 1.00 96.50 186 SER A CA 1
ATOM 1481 C C . SER A 1 186 ? 5.000 10.700 9.005 1.00 96.50 186 SER A C 1
ATOM 1483 O O . SER A 1 186 ? 5.688 10.752 7.988 1.00 96.50 186 SER A O 1
ATOM 1485 N N . HIS A 1 187 ? 5.186 9.782 9.963 1.00 97.00 187 HIS A N 1
ATOM 1486 C CA . HIS A 1 187 ? 6.169 8.703 9.874 1.00 97.00 187 HIS A CA 1
ATOM 1487 C C . HIS A 1 187 ? 5.620 7.346 10.306 1.00 97.00 187 HIS A C 1
ATOM 1489 O O . HIS A 1 187 ? 4.932 7.256 11.329 1.00 97.00 187 HIS A O 1
ATOM 1495 N N . HIS A 1 188 ? 5.999 6.273 9.607 1.00 97.44 188 HIS A N 1
ATOM 1496 C CA . HIS A 1 188 ? 5.565 4.919 9.955 1.00 97.44 188 HIS A CA 1
ATOM 1497 C C . HIS A 1 188 ? 6.028 4.521 11.363 1.00 97.44 188 HIS A C 1
ATOM 1499 O O . HIS A 1 188 ? 5.256 3.916 12.106 1.00 97.44 188 HIS A O 1
ATOM 1505 N N . ALA A 1 189 ? 7.222 4.951 11.789 1.00 96.00 189 ALA A N 1
ATOM 1506 C CA . ALA A 1 189 ? 7.720 4.764 13.154 1.00 96.00 189 ALA A CA 1
ATOM 1507 C C . ALA A 1 189 ? 6.832 5.399 14.235 1.00 96.00 189 ALA A C 1
ATOM 1509 O O . ALA A 1 189 ? 6.855 4.975 15.392 1.00 96.00 189 ALA A O 1
ATOM 1510 N N . GLN A 1 190 ? 6.065 6.432 13.884 1.00 96.81 190 GLN A N 1
ATOM 1511 C CA . GLN A 1 190 ? 5.082 7.054 14.769 1.00 96.81 190 GLN A CA 1
ATOM 1512 C C . GLN A 1 190 ? 3.713 6.388 14.618 1.00 96.81 190 GLN A C 1
ATOM 1514 O O . GLN A 1 190 ? 3.068 6.115 15.625 1.00 96.81 190 GLN A O 1
ATOM 1519 N N . GLN A 1 191 ? 3.290 6.103 13.383 1.00 96.00 191 GLN A N 1
ATOM 1520 C CA . GLN A 1 191 ? 1.983 5.522 13.084 1.00 96.00 191 GLN A CA 1
ATOM 1521 C C . GLN A 1 191 ? 1.833 4.109 13.658 1.00 96.00 191 GLN A C 1
ATOM 1523 O O . GLN A 1 191 ? 0.792 3.782 14.216 1.00 96.00 191 GLN A O 1
ATOM 1528 N N . ILE A 1 192 ? 2.892 3.294 13.617 1.00 96.44 192 ILE A N 1
ATOM 1529 C CA . ILE A 1 192 ? 2.861 1.932 14.167 1.00 96.44 192 ILE A CA 1
ATOM 1530 C C . ILE A 1 192 ? 2.612 1.915 15.683 1.00 96.44 192 ILE A C 1
ATOM 1532 O O . ILE A 1 192 ? 2.045 0.961 16.198 1.00 96.44 192 ILE A O 1
ATOM 1536 N N . LYS A 1 193 ? 2.974 2.984 16.407 1.00 96.44 193 LYS A N 1
ATOM 1537 C CA . LYS A 1 193 ? 2.753 3.093 17.862 1.00 96.44 193 LYS A CA 1
ATOM 1538 C C . LYS A 1 193 ? 1.279 3.265 18.235 1.00 96.44 193 LYS A C 1
ATOM 1540 O O . LYS A 1 193 ? 0.956 3.247 19.416 1.00 96.44 193 LYS A O 1
ATOM 1545 N N . MET A 1 194 ? 0.414 3.4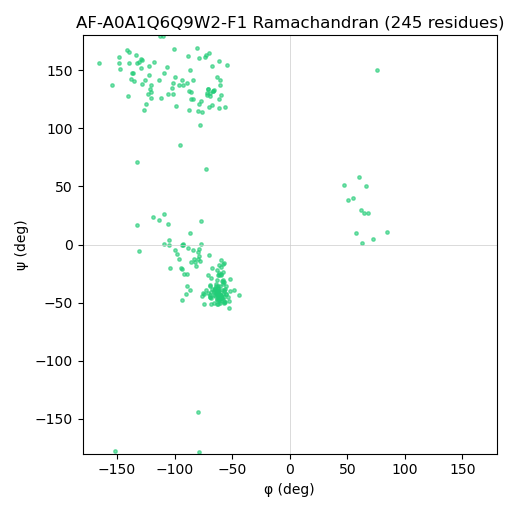83 17.246 1.00 95.94 194 MET A N 1
ATOM 1546 C CA . MET A 1 194 ? -1.034 3.566 17.429 1.00 95.94 194 MET A CA 1
ATOM 1547 C C . MET A 1 194 ? -1.686 2.177 17.476 1.00 95.94 194 MET A C 1
ATOM 1549 O O . MET A 1 194 ? -2.831 2.065 17.900 1.00 95.94 194 MET A O 1
ATOM 1553 N N . ILE A 1 195 ? -0.968 1.128 17.056 1.00 95.56 195 ILE A N 1
ATOM 1554 C CA . ILE A 1 195 ? -1.395 -0.263 17.209 1.00 95.56 195 ILE A CA 1
ATOM 1555 C C . ILE A 1 195 ? -1.179 -0.659 18.669 1.00 95.56 195 ILE A C 1
ATOM 1557 O O . ILE A 1 195 ? -0.046 -0.710 19.146 1.00 95.56 195 ILE A O 1
ATOM 1561 N N . ASP A 1 196 ? -2.275 -0.927 19.373 1.00 95.25 196 ASP A N 1
ATOM 1562 C CA . ASP A 1 196 ? -2.285 -1.277 20.796 1.00 95.25 196 ASP A CA 1
ATOM 1563 C C . ASP A 1 196 ? -2.637 -2.749 21.067 1.00 95.25 196 ASP A C 1
ATOM 1565 O O . ASP A 1 196 ? -2.645 -3.179 22.219 1.00 95.25 196 ASP A O 1
ATOM 1569 N N . GLU A 1 197 ? -2.884 -3.540 20.019 1.00 95.50 197 GLU A N 1
ATOM 1570 C CA . GLU A 1 197 ? -3.162 -4.974 20.119 1.00 95.50 197 GLU A CA 1
ATOM 1571 C C . GLU A 1 197 ? -2.624 -5.745 18.897 1.00 95.50 197 GLU A C 1
ATOM 1573 O O . GLU A 1 197 ? -2.539 -5.183 17.799 1.00 95.50 197 GLU A O 1
ATOM 1578 N N . PRO A 1 198 ? -2.252 -7.029 19.055 1.00 95.75 198 PRO A N 1
ATOM 1579 C CA . PRO A 1 198 ? -1.776 -7.844 17.947 1.00 95.75 198 PRO A CA 1
ATOM 1580 C C . PRO A 1 198 ? -2.918 -8.193 16.984 1.00 95.75 198 PRO A C 1
ATOM 1582 O O . PRO A 1 198 ? -3.996 -8.629 17.387 1.00 95.75 198 PRO A O 1
ATOM 1585 N N . VAL A 1 199 ? -2.657 -8.044 15.687 1.00 95.88 199 VAL A N 1
ATOM 1586 C CA . VAL A 1 199 ? -3.627 -8.279 14.599 1.00 95.88 199 VAL A CA 1
ATOM 1587 C C . VAL A 1 199 ? -3.079 -9.160 13.474 1.00 95.88 199 VAL A C 1
ATOM 1589 O O . VAL A 1 199 ? -3.814 -9.526 12.551 1.00 95.88 199 VAL A O 1
ATOM 1592 N N . LEU A 1 200 ? -1.794 -9.515 13.547 1.00 96.06 200 LEU A N 1
ATOM 1593 C CA . LEU A 1 200 ? -1.134 -10.475 12.672 1.00 96.06 200 LEU A CA 1
ATOM 1594 C C . LEU A 1 200 ? -0.812 -11.762 13.443 1.00 96.06 200 LEU A C 1
ATOM 1596 O O . LEU A 1 200 ? -0.491 -11.701 14.629 1.00 96.06 200 LEU A O 1
ATOM 1600 N N . PRO A 1 201 ? -0.843 -12.933 12.787 1.00 94.00 201 PRO A N 1
ATOM 1601 C CA . PRO A 1 201 ? -0.345 -14.163 13.389 1.00 94.00 201 PRO A CA 1
ATOM 1602 C C . PRO A 1 201 ? 1.143 -14.040 13.735 1.00 94.00 201 PRO A C 1
ATOM 1604 O O . PRO A 1 201 ? 1.930 -13.567 12.912 1.00 94.00 201 PRO A O 1
ATOM 1607 N N . VAL A 1 202 ? 1.540 -14.526 14.914 1.00 95.56 202 VAL A N 1
ATOM 1608 C CA . VAL A 1 202 ? 2.955 -14.611 15.301 1.00 95.56 202 VAL A CA 1
ATOM 1609 C C . VAL A 1 202 ? 3.695 -15.523 14.327 1.00 95.56 202 VAL A C 1
ATOM 1611 O O . VAL A 1 202 ? 3.320 -16.681 14.132 1.00 95.56 202 VAL A O 1
ATOM 1614 N N . ARG A 1 203 ? 4.766 -15.004 13.722 1.00 95.50 203 ARG A N 1
ATOM 1615 C CA . ARG A 1 203 ? 5.648 -15.743 12.813 1.00 95.50 203 ARG A CA 1
ATOM 1616 C C . ARG A 1 203 ? 7.106 -15.429 13.123 1.00 95.50 203 ARG A C 1
ATOM 1618 O O . ARG A 1 203 ? 7.438 -14.311 13.510 1.00 95.50 203 ARG A O 1
ATOM 1625 N N . ASP A 1 204 ? 7.977 -16.408 12.908 1.00 95.19 204 ASP A N 1
ATOM 1626 C CA . ASP A 1 204 ? 9.421 -16.192 12.947 1.00 95.19 204 ASP A CA 1
ATOM 1627 C C . ASP A 1 204 ? 9.846 -15.293 11.773 1.00 95.19 204 ASP A C 1
ATOM 1629 O O . ASP A 1 204 ? 9.620 -15.631 10.608 1.00 95.19 204 ASP A O 1
ATOM 1633 N N . LEU A 1 205 ? 10.448 -14.139 12.076 1.00 94.94 205 LEU A N 1
ATOM 1634 C CA . LEU A 1 205 ? 10.861 -13.164 11.065 1.00 94.94 205 LEU A CA 1
ATOM 1635 C C . LEU A 1 205 ? 12.019 -13.677 10.203 1.00 94.94 205 LEU A C 1
ATOM 1637 O O . LEU A 1 205 ? 12.099 -13.301 9.030 1.00 94.94 205 LEU A O 1
ATOM 1641 N N . ASP A 1 206 ? 12.875 -14.546 10.749 1.00 94.19 206 ASP A N 1
ATOM 1642 C CA . ASP A 1 206 ? 13.995 -15.135 10.011 1.00 94.19 206 ASP A CA 1
ATOM 1643 C C . ASP A 1 206 ? 13.508 -16.152 8.967 1.00 94.19 206 ASP A C 1
ATOM 1645 O O . ASP A 1 206 ? 14.148 -16.317 7.927 1.00 94.19 206 ASP A O 1
ATOM 1649 N N . ALA A 1 207 ? 12.339 -16.764 9.189 1.00 96.88 207 ALA A N 1
ATOM 1650 C CA . ALA A 1 207 ? 11.652 -17.610 8.212 1.00 96.88 207 ALA A CA 1
ATOM 1651 C C . ALA A 1 207 ? 10.745 -16.806 7.262 1.00 96.88 207 ALA A C 1
ATOM 1653 O O . ALA A 1 207 ? 10.700 -17.076 6.060 1.00 96.88 207 ALA A O 1
ATOM 1654 N N . LEU A 1 208 ? 10.051 -15.787 7.779 1.00 97.94 208 LEU A N 1
ATOM 1655 C CA . LEU A 1 208 ? 9.105 -14.972 7.014 1.00 97.94 208 LEU A CA 1
ATOM 1656 C C . LEU A 1 208 ? 9.795 -14.107 5.952 1.00 97.94 208 LEU A C 1
ATOM 1658 O O . LEU A 1 208 ? 9.291 -13.981 4.837 1.00 97.94 208 LEU A O 1
ATOM 1662 N N . TYR A 1 209 ? 10.945 -13.504 6.268 1.00 98.44 209 TYR A N 1
ATOM 1663 C CA . TYR A 1 209 ? 11.638 -12.641 5.310 1.00 98.44 209 TYR A CA 1
ATOM 1664 C C . TYR A 1 209 ? 12.049 -13.392 4.025 1.00 98.44 209 TYR A C 1
ATOM 1666 O O . TYR A 1 209 ? 11.718 -12.911 2.939 1.00 98.44 209 TYR A O 1
ATOM 1674 N N . PRO A 1 210 ? 12.715 -14.566 4.080 1.00 98.56 210 PRO A N 1
ATOM 1675 C CA . PRO A 1 210 ? 13.001 -15.356 2.882 1.00 98.56 210 PRO A CA 1
ATOM 1676 C C . PRO A 1 210 ? 11.754 -15.734 2.075 1.00 98.56 210 PRO A C 1
ATOM 1678 O O . PRO A 1 210 ? 11.802 -15.671 0.850 1.00 98.56 210 PRO A O 1
ATOM 1681 N N . GLU A 1 211 ? 10.644 -16.076 2.734 1.00 98.62 211 GLU A N 1
ATOM 1682 C CA . GLU A 1 211 ? 9.372 -16.409 2.076 1.00 98.62 211 GLU A CA 1
ATOM 1683 C C . GLU A 1 211 ? 8.800 -15.218 1.298 1.00 98.62 211 GLU A C 1
ATOM 1685 O O . GLU A 1 211 ? 8.469 -15.348 0.119 1.00 98.62 211 GLU A O 1
ATOM 1690 N N . ILE A 1 212 ? 8.778 -14.036 1.923 1.00 98.75 212 ILE A N 1
ATOM 1691 C CA . ILE A 1 212 ? 8.394 -12.775 1.276 1.00 98.75 212 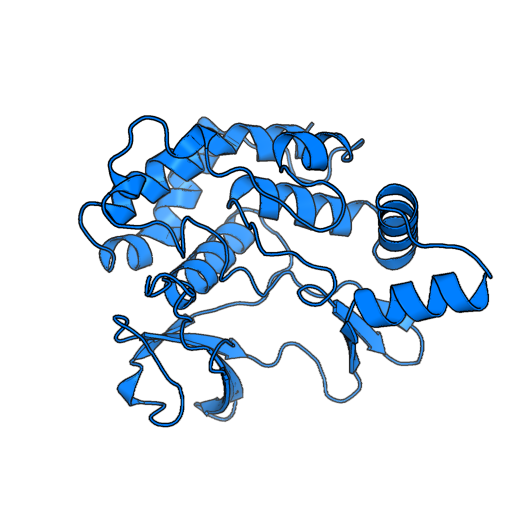ILE A CA 1
ATOM 1692 C C . ILE A 1 212 ? 9.284 -12.500 0.063 1.00 98.75 212 ILE A C 1
ATOM 1694 O O . ILE A 1 212 ? 8.803 -12.210 -1.028 1.00 98.75 212 ILE A O 1
ATOM 1698 N N . ILE A 1 213 ? 10.600 -12.605 0.231 1.00 98.75 213 ILE A N 1
ATOM 1699 C CA . ILE A 1 213 ? 11.547 -12.348 -0.851 1.00 98.75 213 ILE A CA 1
ATOM 1700 C C . ILE A 1 213 ? 11.387 -13.353 -1.997 1.00 98.75 213 ILE A C 1
ATOM 1702 O O . ILE A 1 213 ? 11.556 -12.980 -3.161 1.00 98.75 213 ILE A O 1
ATOM 1706 N N . GLN A 1 214 ? 11.069 -14.608 -1.685 1.00 98.75 214 GLN A N 1
ATOM 1707 C CA . GLN A 1 214 ? 10.810 -15.641 -2.677 1.00 98.75 214 GLN A CA 1
ATOM 1708 C C . GLN A 1 214 ? 9.541 -15.334 -3.480 1.00 98.75 214 GLN A C 1
ATOM 1710 O O . GLN A 1 214 ? 9.582 -15.450 -4.708 1.00 98.75 214 GLN A O 1
ATOM 1715 N N . SER A 1 215 ? 8.457 -14.894 -2.830 1.00 98.75 215 SER A N 1
ATOM 1716 C CA . SER A 1 215 ? 7.188 -14.591 -3.507 1.00 98.75 215 SER A CA 1
ATOM 1717 C C . SER A 1 215 ? 7.314 -13.433 -4.499 1.00 98.75 215 SER A C 1
ATOM 1719 O O . SER A 1 215 ? 6.806 -13.527 -5.613 1.00 98.75 215 SER A O 1
ATOM 1721 N N . ILE A 1 216 ? 8.072 -12.385 -4.159 1.00 98.75 216 ILE A N 1
ATOM 1722 C CA . ILE A 1 216 ? 8.291 -11.232 -5.051 1.00 98.75 216 ILE A CA 1
ATOM 1723 C C . ILE A 1 216 ? 9.483 -11.397 -6.003 1.00 98.75 216 ILE A C 1
ATOM 1725 O O . ILE A 1 216 ? 9.745 -10.519 -6.830 1.00 98.75 216 ILE A O 1
ATOM 1729 N N . SER A 1 217 ? 10.227 -12.504 -5.909 1.00 98.56 217 SER A N 1
ATOM 1730 C CA . SER A 1 217 ? 11.434 -12.729 -6.714 1.00 98.56 217 SER A CA 1
ATOM 1731 C C . SER A 1 217 ? 11.230 -12.622 -8.234 1.00 98.56 217 SER A C 1
ATOM 1733 O O . SER A 1 217 ? 12.126 -12.055 -8.872 1.00 98.56 217 SER A O 1
ATOM 1735 N N . PRO A 1 218 ? 10.088 -13.043 -8.832 1.00 98.50 218 PRO A N 1
ATOM 1736 C CA . PRO A 1 218 ? 9.859 -12.864 -10.265 1.00 98.50 218 PRO A CA 1
ATOM 1737 C C . PRO A 1 218 ? 9.822 -11.389 -10.670 1.00 98.50 218 PRO A C 1
ATOM 1739 O O . PRO A 1 218 ? 10.362 -11.025 -11.709 1.00 98.50 218 PRO A O 1
ATOM 1742 N N . ILE A 1 219 ? 9.245 -10.527 -9.828 1.00 98.56 219 ILE A N 1
ATOM 1743 C CA . ILE A 1 219 ? 9.159 -9.089 -10.098 1.00 98.56 219 ILE A CA 1
ATOM 1744 C C . ILE A 1 219 ? 10.519 -8.424 -9.892 1.00 98.56 219 ILE A C 1
ATOM 1746 O O . ILE A 1 219 ? 10.960 -7.646 -10.734 1.00 98.56 219 ILE A O 1
ATOM 1750 N N . LEU A 1 220 ? 11.240 -8.790 -8.826 1.00 98.44 220 LEU A N 1
ATOM 1751 C CA . LEU A 1 220 ? 12.598 -8.294 -8.581 1.00 98.44 220 LEU A CA 1
ATOM 1752 C C . LEU A 1 220 ? 13.560 -8.614 -9.735 1.00 98.44 220 LEU A C 1
ATOM 1754 O O . LEU A 1 220 ? 14.474 -7.833 -9.984 1.00 98.44 220 LEU A O 1
ATOM 1758 N N . ALA A 1 221 ? 13.368 -9.736 -10.436 1.00 97.94 221 ALA A N 1
ATOM 1759 C CA . ALA A 1 221 ? 14.195 -10.121 -11.580 1.00 97.94 221 ALA A CA 1
ATOM 1760 C C . ALA A 1 221 ? 14.033 -9.189 -12.797 1.00 97.94 221 ALA A C 1
ATOM 1762 O O . ALA A 1 221 ? 14.922 -9.145 -13.645 1.00 97.94 221 ALA A O 1
ATOM 1763 N N . LEU A 1 222 ? 12.929 -8.439 -12.871 1.00 97.62 222 LEU A N 1
ATOM 1764 C CA . LEU A 1 222 ? 12.664 -7.452 -13.923 1.00 97.62 222 LEU A CA 1
ATOM 1765 C C . LEU A 1 222 ? 13.275 -6.077 -13.614 1.00 97.62 222 LEU A C 1
ATOM 1767 O O . LEU A 1 222 ? 13.361 -5.225 -14.495 1.00 97.62 222 LEU A O 1
ATOM 1771 N N . LEU A 1 223 ? 13.681 -5.838 -12.365 1.00 96.88 223 LEU A N 1
ATOM 1772 C CA . LEU A 1 223 ? 14.188 -4.545 -11.915 1.00 96.88 223 LEU A CA 1
ATOM 1773 C C . LEU A 1 223 ? 15.703 -4.417 -12.119 1.00 96.88 223 LEU A C 1
ATOM 1775 O O . LEU A 1 223 ? 16.440 -5.394 -12.253 1.00 96.88 223 LEU A O 1
ATOM 1779 N N . SER A 1 224 ? 16.191 -3.175 -12.095 1.00 94.38 224 SER A N 1
ATOM 1780 C CA . SER A 1 224 ? 17.614 -2.884 -12.268 1.00 94.38 224 SER A CA 1
ATOM 1781 C C . SER A 1 224 ? 18.485 -3.513 -11.170 1.00 94.38 224 SER A C 1
ATOM 1783 O O . SER A 1 224 ? 18.050 -3.747 -10.036 1.00 94.38 224 SER A O 1
ATOM 1785 N N . LYS A 1 225 ? 19.779 -3.687 -11.478 1.00 93.12 225 LYS A N 1
ATOM 1786 C CA . LYS A 1 225 ? 20.797 -4.176 -10.528 1.00 93.12 225 LYS A CA 1
ATOM 1787 C C . LYS A 1 225 ? 20.967 -3.293 -9.284 1.00 93.12 225 LYS A C 1
ATOM 1789 O O . LYS A 1 225 ? 21.598 -3.737 -8.333 1.00 93.12 225 LYS A O 1
ATOM 1794 N N . LYS A 1 226 ? 20.425 -2.070 -9.279 1.00 94.19 226 LYS A N 1
ATOM 1795 C CA . LYS A 1 226 ? 20.400 -1.186 -8.104 1.00 94.19 226 LYS A CA 1
ATOM 1796 C C . LYS A 1 226 ? 19.104 -1.339 -7.308 1.00 94.19 226 LYS A C 1
ATOM 1798 O O . LYS A 1 226 ? 19.144 -1.523 -6.095 1.00 94.19 226 LYS A O 1
ATOM 1803 N N . ARG A 1 227 ? 17.953 -1.322 -7.991 1.00 95.62 227 ARG A N 1
ATOM 1804 C CA . ARG A 1 227 ? 16.634 -1.292 -7.344 1.00 95.62 227 ARG A CA 1
ATOM 1805 C C . ARG A 1 227 ? 16.291 -2.596 -6.634 1.00 95.62 227 ARG A C 1
ATOM 1807 O O . ARG A 1 227 ? 15.862 -2.559 -5.485 1.00 95.62 227 ARG A O 1
ATOM 1814 N N . ALA A 1 228 ? 16.519 -3.748 -7.267 1.00 97.06 228 ALA A N 1
ATOM 1815 C CA . ALA A 1 228 ? 16.180 -5.029 -6.644 1.00 97.06 228 ALA A CA 1
ATOM 1816 C C . ALA A 1 228 ? 16.944 -5.281 -5.323 1.00 97.06 228 ALA A C 1
ATOM 1818 O O . ALA A 1 228 ? 16.302 -5.643 -4.333 1.00 97.06 228 ALA A O 1
ATOM 1819 N N . PRO A 1 229 ? 18.275 -5.066 -5.235 1.00 95.75 229 PRO A N 1
ATOM 1820 C CA . PRO A 1 229 ? 18.986 -5.147 -3.958 1.00 95.75 229 PRO A CA 1
ATOM 1821 C C . PRO A 1 229 ? 18.520 -4.122 -2.919 1.00 95.75 229 PRO A C 1
ATOM 1823 O O . PRO A 1 229 ? 18.388 -4.482 -1.749 1.00 95.75 229 PRO A O 1
ATOM 1826 N N . ALA A 1 230 ? 18.235 -2.882 -3.329 1.00 96.31 230 ALA A N 1
ATOM 1827 C CA . ALA A 1 230 ? 17.749 -1.843 -2.424 1.00 96.31 230 ALA A CA 1
ATOM 1828 C C . ALA A 1 230 ? 16.400 -2.220 -1.792 1.00 96.31 230 ALA A C 1
ATOM 1830 O O . ALA A 1 230 ? 16.260 -2.139 -0.574 1.00 96.31 230 ALA A O 1
ATOM 1831 N N . ILE A 1 231 ? 15.448 -2.739 -2.578 1.00 97.44 231 ILE A N 1
ATOM 1832 C CA . ILE A 1 231 ? 14.152 -3.222 -2.068 1.00 97.44 231 ILE A CA 1
ATOM 1833 C C . ILE A 1 231 ? 14.346 -4.367 -1.068 1.00 97.44 231 ILE A C 1
ATOM 1835 O O . ILE A 1 231 ? 13.744 -4.350 0.004 1.00 97.44 231 ILE A O 1
ATOM 1839 N N . ARG A 1 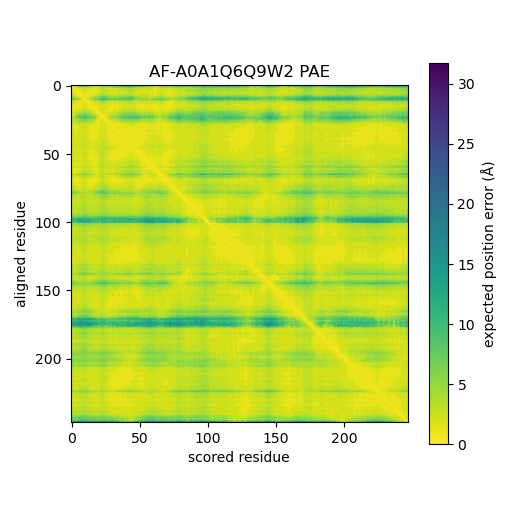232 ? 15.227 -5.336 -1.364 1.00 97.25 232 ARG A N 1
ATOM 1840 C CA . ARG A 1 232 ? 15.545 -6.437 -0.431 1.00 97.25 232 ARG A CA 1
ATOM 1841 C C . ARG A 1 232 ? 16.053 -5.902 0.909 1.00 97.25 232 ARG A C 1
ATOM 1843 O O . ARG A 1 232 ? 15.568 -6.306 1.962 1.00 97.25 232 ARG A O 1
ATOM 1850 N N . GLN A 1 233 ? 17.012 -4.974 0.880 1.00 95.25 233 GLN A N 1
ATOM 1851 C CA . GLN A 1 233 ? 17.561 -4.368 2.097 1.00 95.25 233 GLN A CA 1
ATOM 1852 C C . GLN A 1 233 ? 16.525 -3.529 2.853 1.00 95.25 233 GLN A C 1
ATOM 1854 O O . GLN A 1 233 ? 16.483 -3.578 4.083 1.00 95.25 233 GLN A O 1
ATOM 1859 N N . TYR A 1 234 ? 15.689 -2.790 2.126 1.00 96.75 234 TYR A N 1
ATOM 1860 C CA . TYR A 1 234 ? 14.627 -1.960 2.680 1.00 96.75 234 TYR A CA 1
ATOM 1861 C C . TYR A 1 234 ? 13.591 -2.805 3.425 1.00 96.75 234 TYR A C 1
ATOM 1863 O O . TYR A 1 234 ? 13.358 -2.578 4.610 1.00 96.75 234 TYR A O 1
ATOM 1871 N N . LEU A 1 235 ? 13.070 -3.858 2.789 1.00 97.50 235 LEU A N 1
ATOM 1872 C CA . LEU A 1 235 ? 12.155 -4.807 3.426 1.00 97.50 235 LEU A CA 1
ATOM 1873 C C . LEU A 1 235 ? 12.794 -5.497 4.632 1.00 97.50 235 LEU A C 1
ATOM 1875 O O . LEU A 1 235 ? 12.178 -5.569 5.693 1.00 97.50 235 LEU A O 1
ATOM 1879 N N . LYS A 1 236 ? 14.053 -5.945 4.510 1.00 95.94 236 LYS A N 1
ATOM 1880 C CA . LYS A 1 236 ? 14.768 -6.587 5.623 1.00 95.94 236 LYS A CA 1
ATOM 1881 C C . LYS A 1 236 ? 14.831 -5.679 6.847 1.00 95.94 236 LYS A C 1
ATOM 1883 O O . LYS A 1 236 ? 14.585 -6.130 7.961 1.00 95.94 236 LYS A O 1
ATOM 1888 N N . TYR A 1 237 ? 15.154 -4.404 6.639 1.00 94.50 237 TYR A N 1
ATOM 1889 C CA . TYR A 1 237 ? 15.174 -3.421 7.714 1.00 94.50 237 TYR A CA 1
ATOM 1890 C C . TYR A 1 237 ? 13.788 -3.243 8.337 1.00 94.50 237 TYR A C 1
ATOM 1892 O O . TYR A 1 237 ? 13.675 -3.230 9.559 1.00 94.50 237 TYR A O 1
ATOM 1900 N N . ARG A 1 238 ? 12.736 -3.162 7.517 1.00 96.25 238 ARG A N 1
ATOM 1901 C CA . ARG A 1 238 ? 11.360 -2.865 7.942 1.00 96.25 238 ARG A CA 1
ATOM 1902 C C . ARG A 1 238 ? 10.602 -4.046 8.554 1.00 96.25 238 ARG A C 1
ATOM 1904 O O . ARG A 1 238 ? 9.515 -3.835 9.081 1.00 96.25 238 ARG A O 1
ATOM 1911 N N . MET A 1 239 ? 11.179 -5.253 8.596 1.00 95.94 239 MET A N 1
ATOM 1912 C CA . MET A 1 239 ? 10.583 -6.428 9.266 1.00 95.94 239 MET A CA 1
ATOM 1913 C C . MET A 1 239 ? 10.157 -6.155 10.719 1.00 95.94 239 MET A C 1
ATOM 1915 O O . MET A 1 239 ? 9.199 -6.750 11.207 1.00 95.94 239 MET A O 1
ATOM 1919 N N . HIS A 1 240 ? 10.836 -5.235 11.413 1.00 93.44 240 HIS A N 1
ATOM 1920 C CA . HIS A 1 240 ? 10.486 -4.858 12.784 1.00 93.44 240 HIS A CA 1
ATOM 1921 C C . HIS A 1 240 ? 9.079 -4.247 12.916 1.00 93.44 240 HIS A C 1
ATOM 1923 O O . HIS A 1 240 ? 8.488 -4.352 13.988 1.00 93.44 240 HIS A O 1
ATOM 1929 N N . TYR A 1 241 ? 8.513 -3.662 11.853 1.00 95.56 241 TYR A N 1
ATOM 1930 C CA . TYR A 1 241 ? 7.140 -3.148 11.870 1.00 95.56 241 TYR A CA 1
ATOM 1931 C C . TYR A 1 241 ? 6.096 -4.261 11.947 1.00 95.56 241 TYR A C 1
ATOM 1933 O O . TYR A 1 241 ? 5.106 -4.113 12.657 1.00 95.56 241 TYR A O 1
ATOM 1941 N N . LEU A 1 242 ? 6.342 -5.402 11.295 1.00 95.94 242 LEU A N 1
ATOM 1942 C CA . LEU A 1 242 ? 5.458 -6.564 11.408 1.00 95.94 242 LEU A CA 1
ATOM 1943 C C . LEU A 1 242 ? 5.449 -7.113 12.835 1.00 95.94 242 LEU A C 1
ATOM 1945 O O . LEU A 1 242 ? 4.391 -7.470 13.343 1.00 95.94 242 LEU A O 1
ATOM 1949 N N . LYS A 1 243 ? 6.607 -7.102 13.511 1.00 92.12 243 LYS A N 1
ATOM 1950 C CA . LYS A 1 243 ? 6.722 -7.541 14.908 1.00 92.12 243 LYS A CA 1
ATOM 1951 C C . LYS A 1 243 ? 5.757 -6.793 15.830 1.00 92.12 243 LYS A C 1
ATOM 1953 O O . LYS A 1 243 ? 5.119 -7.421 16.665 1.00 92.12 243 LYS A O 1
ATOM 1958 N N . ALA A 1 244 ? 5.617 -5.478 15.650 1.00 88.38 244 ALA A N 1
ATOM 1959 C CA . ALA A 1 244 ? 4.730 -4.652 16.470 1.00 88.38 244 ALA A CA 1
ATOM 1960 C C . ALA A 1 244 ? 3.249 -5.067 16.371 1.00 88.38 244 ALA A C 1
ATOM 1962 O O . ALA A 1 244 ? 2.500 -4.859 17.317 1.00 88.38 244 ALA A O 1
ATOM 1963 N N . ALA A 1 245 ? 2.838 -5.679 15.257 1.00 92.06 245 ALA A N 1
ATOM 1964 C CA . ALA A 1 245 ? 1.468 -6.139 15.038 1.00 92.06 245 ALA A CA 1
ATOM 1965 C C . ALA A 1 245 ? 1.267 -7.646 15.287 1.00 92.06 245 ALA A C 1
ATOM 1967 O O . ALA A 1 245 ? 0.135 -8.120 15.198 1.00 92.06 245 ALA A O 1
ATOM 1968 N N . MET A 1 246 ? 2.330 -8.402 15.579 1.00 93.25 246 MET A N 1
ATOM 1969 C CA . MET A 1 246 ? 2.269 -9.843 15.865 1.00 93.25 246 MET A CA 1
ATOM 1970 C C . MET A 1 246 ? 2.120 -10.157 17.360 1.00 93.25 246 MET A C 1
ATOM 1972 O O . MET A 1 246 ? 1.560 -11.198 17.694 1.00 93.25 246 MET A O 1
ATOM 1976 N N . GLY A 1 247 ? 2.563 -9.250 18.240 1.00 76.81 247 GLY A N 1
ATOM 1977 C CA . GLY A 1 247 ? 2.648 -9.471 19.690 1.00 76.81 247 GLY A CA 1
ATOM 1978 C C . GLY A 1 247 ? 4.078 -9.721 20.140 1.00 76.81 247 GLY A C 1
ATOM 1979 O O . GLY A 1 247 ? 4.658 -10.749 19.727 1.00 76.81 247 GLY A O 1
#

Mean predicted aligned error: 3.37 Å

Foldseek 3Di:
DWFWDWDQDPNFIKIKTAWDADPVRFTFPLQLQQQLLQLLCVLQVAQAWHKDKDQCVVPVSGDYDPDRIIIMTTDPDDPQKDKAFQVVVLVVVCVVVVHDDALVNSVVVCCVQENLLNVLSQLLSCLLQLQQPPESRQFIWIDGPNHTYGHGDGDSSSGLCRRPDLVLLPDPCNLVPRAQHDDNDRGSVVSLVVNPAANTADDDLVVSLVVSCVSSVVSLVVDDPSSSVSSSVNSNSSSVSNVSNHD

Nearest PDB structures (foldseek):
  7vkc-assembly1_A  TM=5.739E-01  e=9.504E-07  Legionella pneumophila subsp. pneumophila str. Philadelphia 1
  7vkb-assembly1_A  TM=5.857E-01  e=3.455E-06  Legionella pneumophila subsp. pneumophila str. Philadelphia 1
  4pu3-assembly1_B  TM=5.181E-01  e=2.038E-05  Shewanella oneidensis MR-1
  5jd9-assembly1_A  TM=4.474E-01  e=6.037E-04  Bacillus cereus ATCC 10987

Secondary structure (DSSP, 8-state):
---EEEEEETTEEEEEE---B-TT--B--HHHHHHHHHHHHHHHT--B---EEEEGGG-TTS--SS-SEEEEEE--S-SS-EEEEHHHHHHHHHHHTT----HHHHHHHHHHHH-HHHHHHHHHHHHHHT-TT--TTSSEEEEETTEEEPPPB---TT-TTTT--TTGGG-TTHHHH--B--SS-SBHHHHGGG--S--S----HHHHHHHHHHHTHHHHTTS-TTHHHHHHHHHHHHHHHHHHHH-

Radius of gyration: 17.94 Å; Cα contacts (8 Å, |Δi|>4): 421; chains: 1; bounding box: 51×38×47 Å

Sequence (247 aa):
MLSKGWYRVDDRLVMVKGNSITEAGTAGYEPYSEVMASLIAQVLGLPHVEYALMPAKLFPDIKTYSCDVVSVCPKFTTDDEQLYHFADLADAHFLANGQTSSPDALFQYAVELYGKKWLYQMLAFDAFIGNEDRHENNFDVIVRDGKQYAPPIYDNGGSLLAWATDEELTDTKLRYQLDKSKPFRSHHAQQIKMIDEPVLPVRDLDALYPEIIQSISPILALLSKKRAPAIRQYLKYRMHYLKAAMG